Protein AF-A0A0K0G060-F1 (afdb_monomer)

Solvent-accessible surface area (backbone atoms only — not comparable to full-atom values): 14384 Å² total; per-residue (Å²): 132,82,78,78,77,80,53,76,85,78,50,57,65,75,58,50,50,62,54,52,50,73,38,53,48,66,60,50,54,56,46,37,74,72,41,71,68,46,30,52,54,47,65,78,41,44,91,75,35,53,48,58,40,32,27,32,42,35,39,36,28,46,95,87,44,62,58,38,35,39,35,37,64,55,72,86,91,68,76,96,67,89,69,66,45,73,48,63,60,43,74,68,58,45,52,50,50,63,63,64,42,32,46,70,50,27,34,29,43,36,41,34,34,72,79,50,73,13,34,43,37,38,36,42,46,73,45,91,90,47,78,37,22,35,37,40,38,38,35,36,54,42,79,52,63,97,85,75,56,62,52,33,37,37,41,35,24,58,58,80,62,44,45,54,49,40,71,65,53,75,36,68,71,36,52,56,66,47,36,66,82,42,76,77,42,37,53,54,50,50,49,48,53,48,48,25,40,77,69,70,45,65,75,76,76,91,63,91,74,84,82,84,75,92,65,57,65,70,55,56,46,49,54,50,37,45,75,69,40,72,68,38,77,86,69,47,86,73,79,64,51,74,48,82,46,80,49,74,86,128

pLDDT: mean 77.28, std 13.86, range [37.91, 96.69]

Secondary structure (DSSP, 8-state):
-------GGGS-HHHHHHHHTTS-HHHHHHHHTT-HHHHHHHHHHGGGS--PBEEEEEEEE-SS-EEEEEEEE--SSS------EEEE--HHHHHHHHHHSB-TTBSEEEEEETTTTEEEEEEEEE-TTSS-EEEEEEEE-TT--TTT-EEEEEEEESS---B---HHHHSHHHHHHT-TTSHHHHHHHHHHHHHHHHHT--------PPS---S-HHHHHHHHHHHTTSS-GGG-TTS--EEEEEE---

Structure (mmCIF, N/CA/C/O backbone):
data_AF-A0A0K0G060-F1
#
_entry.id   AF-A0A0K0G060-F1
#
loop_
_atom_site.group_PDB
_atom_site.id
_atom_site.type_symbol
_atom_site.label_atom_id
_atom_site.label_alt_id
_atom_site.label_comp_id
_atom_site.label_asym_id
_atom_site.label_entity_id
_atom_site.label_seq_id
_atom_site.pdbx_PDB_ins_code
_atom_site.Cartn_x
_atom_site.Cartn_y
_atom_site.Cartn_z
_atom_site.occupancy
_atom_site.B_iso_or_equiv
_atom_site.auth_seq_id
_atom_site.auth_comp_id
_atom_site.auth_asym_id
_atom_site.auth_atom_id
_atom_site.pdbx_PDB_model_num
ATOM 1 N N . MET A 1 1 ? -29.975 1.983 46.553 1.00 43.66 1 MET A N 1
ATOM 2 C CA . MET A 1 1 ? -28.782 1.309 46.008 1.00 43.66 1 MET A CA 1
ATOM 3 C C . MET A 1 1 ? -28.459 2.113 44.774 1.00 43.66 1 MET A C 1
ATOM 5 O O . MET A 1 1 ? -29.202 2.007 43.810 1.00 43.66 1 MET A O 1
ATOM 9 N N . ASP A 1 2 ? -27.518 3.045 44.889 1.00 50.19 2 ASP A N 1
ATOM 10 C CA . ASP A 1 2 ? -27.220 3.975 43.802 1.00 50.19 2 ASP A CA 1
ATOM 11 C C . ASP A 1 2 ? -26.570 3.181 42.674 1.00 50.19 2 ASP A C 1
ATOM 13 O O . ASP A 1 2 ? -25.536 2.536 42.860 1.00 50.19 2 ASP A O 1
ATOM 17 N N . GLU A 1 3 ? -27.251 3.142 41.535 1.00 55.75 3 GLU A N 1
ATOM 18 C CA . GLU A 1 3 ? -26.754 2.518 40.322 1.00 55.75 3 GLU A CA 1
ATOM 19 C C . GLU A 1 3 ? -25.515 3.311 39.904 1.00 55.75 3 GLU A C 1
ATOM 21 O O . GLU A 1 3 ? -25.593 4.491 39.565 1.00 55.75 3 GLU A O 1
ATOM 26 N N . LEU A 1 4 ? -24.342 2.699 40.065 1.00 54.25 4 LEU A N 1
ATOM 27 C CA . LEU A 1 4 ? -23.058 3.335 39.801 1.00 54.25 4 LEU A CA 1
ATOM 28 C C . LEU A 1 4 ? -22.941 3.502 38.286 1.00 54.25 4 LEU A C 1
ATOM 30 O O . LEU A 1 4 ? -22.460 2.615 37.576 1.00 54.25 4 LEU A O 1
ATOM 34 N N . GLU A 1 5 ? -23.459 4.625 37.795 1.00 63.44 5 GLU A N 1
ATOM 35 C CA . GLU A 1 5 ? -23.452 4.991 36.388 1.00 63.44 5 GLU A CA 1
ATOM 36 C C . GLU A 1 5 ? -21.992 5.053 35.934 1.00 63.44 5 GLU A C 1
ATOM 38 O O . GLU A 1 5 ? -21.228 5.977 36.229 1.00 63.44 5 GLU A O 1
ATOM 43 N N . THR A 1 6 ? -21.547 3.972 35.300 1.00 69.69 6 THR A N 1
ATOM 44 C CA . THR A 1 6 ? -20.147 3.813 34.933 1.00 69.69 6 THR A CA 1
ATOM 45 C C . THR A 1 6 ? -19.914 4.644 33.681 1.00 69.69 6 THR A C 1
ATOM 47 O O . THR A 1 6 ? -20.191 4.214 32.563 1.00 69.69 6 THR A O 1
ATOM 50 N N . ASN A 1 7 ? -19.440 5.872 33.873 1.00 85.38 7 ASN A N 1
ATOM 51 C CA . ASN A 1 7 ? -19.179 6.796 32.780 1.00 85.38 7 ASN A CA 1
ATOM 52 C C . ASN A 1 7 ? -17.953 6.340 31.967 1.00 85.38 7 ASN A C 1
ATOM 54 O O . ASN A 1 7 ? -16.861 6.172 32.505 1.00 85.38 7 ASN A O 1
ATOM 58 N N . LEU A 1 8 ? -18.095 6.195 30.646 1.00 88.62 8 LEU A N 1
ATOM 59 C CA . LEU A 1 8 ? -16.986 5.851 29.746 1.00 88.62 8 LEU A CA 1
ATOM 60 C C . LEU A 1 8 ? -15.790 6.814 29.893 1.00 88.62 8 LEU A C 1
ATOM 62 O O . LEU A 1 8 ? -14.643 6.402 29.718 1.00 88.62 8 LEU A O 1
ATOM 66 N N . LEU A 1 9 ? -16.043 8.082 30.241 1.00 89.12 9 LEU A N 1
ATOM 67 C CA . LEU A 1 9 ? -15.013 9.103 30.452 1.00 89.12 9 LEU A CA 1
ATOM 68 C C . LEU A 1 9 ? -14.127 8.821 31.671 1.00 89.12 9 LEU A C 1
ATOM 70 O O . LEU A 1 9 ? -12.942 9.150 31.625 1.00 89.12 9 LEU A O 1
ATOM 74 N N . SER A 1 10 ? -14.655 8.185 32.722 1.00 92.25 10 SER A N 1
ATOM 75 C CA . SER A 1 10 ? -13.893 7.892 33.944 1.00 92.25 10 SER A CA 1
ATOM 76 C C . SER A 1 10 ? -13.030 6.634 33.834 1.00 92.25 10 SER A C 1
ATOM 78 O O . SER A 1 10 ? -12.178 6.396 34.690 1.00 92.25 10 SER A O 1
ATOM 80 N N . LEU A 1 11 ? -13.200 5.835 32.772 1.00 93.81 11 LEU A N 1
ATOM 81 C CA . LEU A 1 11 ? -12.369 4.656 32.557 1.00 93.81 11 LEU A CA 1
ATOM 82 C C . LEU A 1 11 ? -10.907 5.038 32.266 1.00 93.81 11 LEU A C 1
ATOM 84 O O . LEU A 1 11 ? -10.649 5.993 31.529 1.00 93.81 11 LEU A O 1
ATOM 88 N N . PRO A 1 12 ? -9.930 4.252 32.749 1.00 95.56 12 PRO A N 1
ATOM 89 C CA . PRO A 1 12 ? -8.547 4.417 32.328 1.00 95.56 12 PRO A CA 1
ATOM 90 C C . PRO A 1 12 ? -8.382 4.191 30.815 1.00 95.56 12 PRO A C 1
ATOM 92 O O . PRO A 1 12 ? -9.065 3.360 30.204 1.00 95.56 12 PRO A O 1
ATOM 95 N N . ASP A 1 13 ? -7.440 4.909 30.204 1.00 96.50 13 ASP A N 1
ATOM 96 C CA . ASP A 1 13 ? -7.257 4.953 28.746 1.00 96.50 13 ASP A CA 1
ATOM 97 C C . ASP A 1 13 ? -7.016 3.583 28.105 1.00 96.50 13 ASP A C 1
ATOM 99 O O . ASP A 1 13 ? -7.512 3.302 27.014 1.00 96.50 13 ASP A O 1
ATOM 103 N N . ASN A 1 14 ? -6.319 2.678 28.792 1.00 96.56 14 ASN A N 1
ATOM 104 C CA . ASN A 1 14 ? -6.093 1.317 28.306 1.00 96.56 14 ASN A CA 1
ATOM 105 C C . ASN A 1 14 ? -7.402 0.514 28.138 1.00 96.56 14 ASN A C 1
ATOM 107 O O . ASN A 1 14 ? -7.495 -0.310 27.224 1.00 96.56 14 ASN A O 1
ATOM 111 N N . PHE A 1 15 ? -8.418 0.750 28.975 1.00 96.38 15 PHE A N 1
ATOM 112 C CA . PHE A 1 15 ? -9.738 0.131 28.845 1.00 96.38 15 PHE A CA 1
ATOM 113 C C . PHE A 1 15 ? -10.552 0.790 27.731 1.00 96.38 15 PHE A C 1
ATOM 115 O O . PHE A 1 15 ? -11.098 0.070 26.891 1.00 96.38 15 PHE A O 1
ATOM 122 N N . LYS A 1 16 ? -10.549 2.128 27.647 1.00 96.06 16 LYS A N 1
ATOM 123 C CA . LYS A 1 16 ? -11.158 2.870 26.526 1.00 96.06 16 LYS A CA 1
ATOM 124 C C . LYS A 1 16 ? -10.606 2.388 25.181 1.00 96.06 16 LYS A C 1
ATOM 126 O O . LYS A 1 16 ? -11.372 2.072 24.277 1.00 96.06 16 LYS A O 1
ATOM 131 N N . LEU A 1 17 ? -9.289 2.201 25.068 1.00 96.50 17 LEU A N 1
ATOM 132 C CA . LEU A 1 17 ? -8.649 1.700 23.847 1.00 96.50 17 LEU A CA 1
ATOM 133 C C . LEU A 1 17 ? -9.078 0.280 23.471 1.00 96.50 17 LEU A C 1
ATOM 135 O O . LEU A 1 17 ? -9.240 -0.010 22.286 1.00 96.50 17 LEU A O 1
ATOM 139 N N . LYS A 1 18 ? -9.280 -0.618 24.444 1.00 96.69 18 LYS A N 1
ATOM 140 C CA . LYS A 1 18 ? -9.817 -1.963 24.165 1.00 96.69 18 LYS A CA 1
ATOM 141 C C . LYS A 1 18 ? -11.227 -1.897 23.580 1.00 96.69 18 LYS A C 1
ATOM 143 O O . LYS A 1 18 ? -11.549 -2.717 22.723 1.00 96.69 18 LYS A O 1
ATOM 148 N N . ILE A 1 19 ? -12.038 -0.937 24.025 1.00 96.00 19 ILE A N 1
ATOM 149 C CA . ILE A 1 19 ? -13.372 -0.678 23.473 1.00 96.00 19 ILE A CA 1
ATOM 150 C C . ILE A 1 19 ? -13.236 -0.092 22.064 1.00 96.00 19 ILE A C 1
ATOM 152 O O . ILE A 1 19 ? -13.782 -0.656 21.121 1.00 96.00 19 ILE A O 1
ATOM 156 N N . PHE A 1 20 ? -12.438 0.965 21.890 1.00 96.38 20 PHE A N 1
ATOM 157 C CA . PHE A 1 20 ? -12.269 1.663 20.608 1.00 96.38 20 PHE A CA 1
ATOM 158 C C . PHE A 1 20 ? -11.743 0.745 19.499 1.00 96.38 20 PHE A C 1
ATOM 160 O O . PHE A 1 20 ? -12.183 0.841 18.358 1.00 96.38 20 PHE A O 1
ATOM 167 N N . LYS A 1 21 ? -10.867 -0.214 19.825 1.00 95.94 21 LYS A N 1
ATOM 168 C CA . LYS A 1 21 ? -10.378 -1.228 18.871 1.00 95.94 21 LYS A CA 1
ATOM 169 C C . LYS A 1 21 ? -11.474 -2.124 18.288 1.00 95.94 21 LYS A C 1
ATOM 171 O O . LYS A 1 21 ? -11.243 -2.736 17.249 1.00 95.94 21 LYS A O 1
ATOM 176 N N . LYS A 1 22 ? -12.631 -2.229 18.948 1.00 96.19 22 LYS A N 1
ATOM 177 C CA . LYS A 1 22 ? -13.784 -3.009 18.472 1.00 96.19 22 LYS A CA 1
ATOM 178 C C . LYS A 1 22 ? -14.751 -2.193 17.613 1.00 96.19 22 LYS A C 1
ATOM 180 O O . LYS A 1 22 ? -15.660 -2.778 17.036 1.00 96.19 22 LYS A O 1
ATOM 185 N N . LEU A 1 23 ? -14.584 -0.874 17.550 1.00 94.25 23 LEU A N 1
ATOM 186 C CA . LEU A 1 23 ? -15.478 0.016 16.818 1.00 94.25 23 LEU A CA 1
ATOM 187 C C . LEU A 1 23 ? -15.050 0.139 15.353 1.00 94.25 23 LEU A C 1
ATOM 189 O O . LEU A 1 23 ? -13.862 0.075 15.020 1.00 94.25 23 LEU A O 1
ATOM 193 N N . ASP A 1 24 ? -16.030 0.336 14.473 1.00 91.25 24 ASP A N 1
ATOM 194 C CA . ASP A 1 24 ? -15.757 0.687 13.085 1.00 91.25 24 ASP A CA 1
ATOM 195 C C . ASP A 1 24 ? -15.249 2.135 12.957 1.00 91.25 24 ASP A C 1
ATOM 197 O O . ASP A 1 24 ? -15.313 2.949 13.881 1.00 91.25 24 ASP A O 1
ATOM 201 N N . TRP A 1 25 ? -14.713 2.467 11.783 1.00 90.00 25 TRP A N 1
ATOM 202 C CA . TRP A 1 25 ? -14.135 3.787 11.541 1.00 90.00 25 TRP A CA 1
ATOM 203 C C . TRP A 1 25 ? -15.157 4.930 11.605 1.00 90.00 25 TRP A C 1
ATOM 205 O O . TRP A 1 25 ? -14.796 6.050 11.965 1.00 90.00 25 TRP A O 1
ATOM 215 N N . LYS A 1 26 ? -16.420 4.671 11.247 1.00 91.06 26 LYS A N 1
ATOM 216 C CA . LYS A 1 26 ? -17.475 5.690 11.270 1.00 91.06 26 LYS A CA 1
ATOM 217 C C . LYS A 1 26 ? -17.798 6.065 12.716 1.00 91.06 26 LYS A C 1
ATOM 219 O O . LYS A 1 26 ? -17.723 7.233 13.071 1.00 91.06 26 LYS A O 1
ATOM 224 N N . THR A 1 27 ? -18.006 5.063 13.559 1.00 94.12 27 THR A N 1
ATOM 225 C CA . THR A 1 27 ? -18.255 5.219 14.993 1.00 94.12 27 THR A CA 1
ATOM 226 C C . THR A 1 27 ? -17.064 5.872 15.696 1.00 94.12 27 THR A C 1
ATOM 228 O O . THR A 1 27 ? -17.243 6.741 16.544 1.00 94.12 27 THR A O 1
ATOM 231 N N . LEU A 1 28 ? -15.829 5.512 15.321 1.00 93.06 28 LEU A N 1
ATOM 232 C CA . LEU A 1 28 ? -14.628 6.178 15.839 1.00 93.06 28 LEU A CA 1
ATOM 233 C C . LEU A 1 28 ? -14.579 7.666 15.474 1.00 93.06 28 LEU A C 1
ATOM 235 O O . LEU A 1 28 ? -14.174 8.479 16.303 1.00 93.06 28 LEU A O 1
ATOM 239 N N . LYS A 1 29 ? -15.002 8.038 14.260 1.00 90.88 29 LYS A N 1
ATOM 240 C CA . LYS A 1 29 ? -15.127 9.449 13.877 1.00 90.88 29 LYS A CA 1
ATOM 241 C C . LYS A 1 29 ? -16.185 10.168 14.699 1.00 90.88 29 LYS A C 1
ATOM 243 O O . LYS A 1 29 ? -15.931 11.287 15.117 1.00 90.88 29 LYS A O 1
ATOM 248 N N . ASP A 1 30 ? -17.322 9.537 14.960 1.00 94.56 30 ASP A N 1
ATOM 249 C CA . ASP A 1 30 ? -18.367 10.150 15.781 1.00 94.56 30 ASP A CA 1
ATOM 250 C C . ASP A 1 30 ? -17.862 10.373 17.220 1.00 94.56 30 ASP A C 1
ATOM 252 O O . ASP A 1 30 ? -18.016 11.462 17.772 1.00 94.56 30 ASP A O 1
ATOM 256 N N . LEU A 1 31 ? -17.138 9.396 17.787 1.00 94.00 31 LEU A N 1
ATOM 257 C CA . LEU A 1 31 ? -16.494 9.516 19.104 1.00 94.00 31 LEU A CA 1
ATOM 258 C C . LEU A 1 31 ? -15.440 10.618 19.179 1.00 94.00 31 LEU A C 1
ATOM 260 O O . LEU A 1 31 ? -15.265 11.217 20.241 1.00 94.00 31 LEU A O 1
ATOM 264 N N . TRP A 1 32 ? -14.752 10.901 18.074 1.00 92.19 32 TRP A N 1
ATOM 265 C CA . TRP A 1 32 ? -13.785 11.996 17.994 1.00 92.19 32 TRP A CA 1
ATOM 266 C C . TRP A 1 32 ? -14.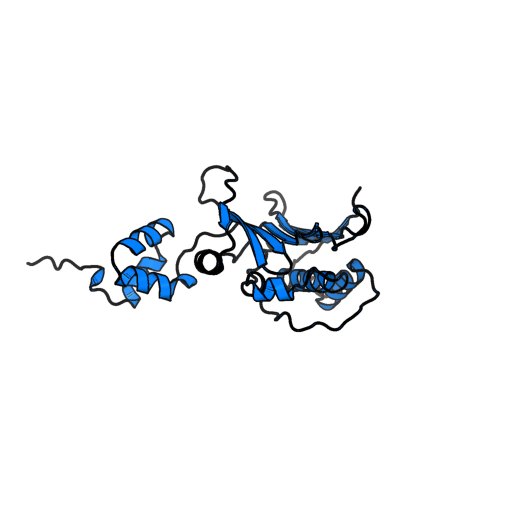421 13.328 18.415 1.00 92.19 32 TRP A C 1
ATOM 268 O O . TRP A 1 32 ? -13.788 14.124 19.107 1.00 92.19 32 TRP A O 1
ATOM 278 N N . PHE A 1 33 ? -15.682 13.561 18.041 1.00 93.06 33 PHE A N 1
ATOM 279 C CA . PHE A 1 33 ? -16.389 14.816 18.303 1.00 93.06 33 PHE A CA 1
ATOM 280 C C . PHE A 1 33 ? -17.081 14.875 19.670 1.00 93.06 33 PHE A C 1
ATOM 282 O O . PHE A 1 33 ? -17.628 15.919 20.018 1.00 93.06 33 PHE A O 1
ATOM 289 N N . VAL A 1 34 ? -17.049 13.798 20.462 1.00 94.88 34 VAL A N 1
ATOM 290 C CA . VAL A 1 34 ? -17.716 13.752 21.774 1.00 94.88 34 VAL A CA 1
ATOM 291 C C . VAL A 1 34 ? -16.975 14.594 22.810 1.00 94.88 34 VAL A C 1
ATOM 293 O O . VAL A 1 34 ? -17.587 15.408 23.499 1.00 94.88 34 VAL A O 1
ATOM 296 N N . CYS A 1 35 ? -15.661 14.405 22.954 1.00 95.12 35 CYS A N 1
ATOM 297 C CA . CYS A 1 35 ? -14.850 15.180 23.890 1.00 95.12 35 CYS A CA 1
ATOM 298 C C . CYS A 1 35 ? -13.370 15.216 23.484 1.00 95.12 35 CYS A C 1
ATOM 300 O O . CYS A 1 35 ? -12.883 14.389 22.707 1.00 95.12 35 CYS A O 1
ATOM 302 N N . ARG A 1 36 ? -12.629 16.171 24.060 1.00 96.00 36 ARG A N 1
ATOM 303 C CA . ARG A 1 36 ? -11.194 16.354 23.800 1.00 96.00 36 ARG A CA 1
ATOM 304 C C . ARG A 1 36 ? -10.366 15.117 24.160 1.00 96.00 36 ARG A C 1
ATOM 306 O O . ARG A 1 36 ? -9.451 14.778 23.416 1.00 96.00 36 ARG A O 1
ATOM 313 N N . ASP A 1 37 ? -10.699 14.438 25.253 1.00 95.81 37 ASP A N 1
ATOM 314 C CA . ASP A 1 37 ? -9.949 13.266 25.714 1.00 95.81 37 ASP A CA 1
ATOM 315 C C . ASP A 1 37 ? -10.058 12.106 24.722 1.00 95.81 37 ASP A C 1
ATOM 317 O O . ASP A 1 37 ? -9.062 11.453 24.418 1.00 95.81 37 ASP A O 1
ATOM 321 N N . PHE A 1 38 ? -11.244 11.878 24.147 1.00 95.94 38 PHE A N 1
ATOM 322 C CA . PHE A 1 38 ? -11.430 10.858 23.114 1.00 95.94 38 PHE A CA 1
ATOM 323 C C . PHE A 1 38 ? -10.704 11.217 21.825 1.00 95.94 38 PHE A C 1
ATOM 325 O O . PHE A 1 38 ? -10.040 10.351 21.259 1.00 95.94 38 PHE A O 1
ATOM 332 N N . CYS A 1 39 ? -10.771 12.482 21.400 1.00 94.31 39 CYS A N 1
ATOM 333 C CA . CYS A 1 39 ? -10.001 12.992 20.268 1.00 94.31 39 CYS A CA 1
ATOM 334 C C . CYS A 1 39 ? -8.504 12.673 20.431 1.00 94.31 39 CYS A C 1
ATOM 336 O O . CYS A 1 39 ? -7.937 11.958 19.606 1.00 94.31 39 CYS A O 1
ATOM 33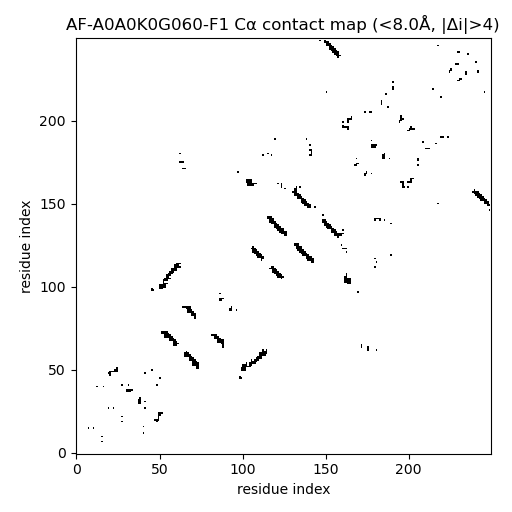8 N N . LEU A 1 40 ? -7.889 13.087 21.545 1.00 94.88 40 LEU A N 1
ATOM 339 C CA . LEU A 1 40 ? -6.468 12.838 21.813 1.00 94.88 40 LEU A CA 1
ATOM 340 C C . LEU A 1 40 ? -6.145 11.340 21.900 1.00 94.88 40 LEU A C 1
ATOM 342 O O . LEU A 1 40 ? -5.127 10.889 21.369 1.00 94.88 40 LEU A O 1
ATOM 346 N N . LEU A 1 41 ? -7.011 10.551 22.541 1.00 96.31 41 LEU A N 1
ATOM 347 C CA . LEU A 1 41 ? -6.811 9.112 22.680 1.00 96.31 41 LEU A CA 1
ATOM 348 C C . LEU A 1 41 ? -6.845 8.399 21.320 1.00 96.31 41 LEU A C 1
ATOM 350 O O . LEU A 1 41 ? -5.985 7.554 21.051 1.00 96.31 41 LEU A O 1
ATOM 354 N N . ILE A 1 42 ? -7.801 8.751 20.456 1.00 94.69 42 ILE A N 1
ATOM 355 C CA . ILE A 1 42 ? -7.918 8.222 19.091 1.00 94.69 42 ILE A CA 1
ATOM 356 C C . ILE A 1 42 ? -6.711 8.652 18.259 1.00 94.69 42 ILE A C 1
ATOM 358 O O . ILE A 1 42 ? -6.073 7.811 17.624 1.00 94.69 42 ILE A O 1
ATOM 362 N N . GLU A 1 43 ? -6.351 9.932 18.301 1.00 91.38 43 GLU A N 1
ATOM 363 C CA . GLU A 1 43 ? -5.216 10.484 17.568 1.00 91.38 43 GLU A CA 1
ATOM 364 C C . GLU A 1 43 ? -3.896 9.788 17.921 1.00 91.38 43 GLU A C 1
ATOM 366 O O . GLU A 1 43 ? -3.159 9.350 17.026 1.00 91.38 43 GLU A O 1
ATOM 371 N N . ASN A 1 44 ? -3.611 9.627 19.210 1.00 94.44 44 ASN A N 1
ATOM 372 C CA . ASN A 1 44 ? -2.372 9.008 19.681 1.00 94.44 44 ASN A CA 1
ATOM 373 C C . ASN A 1 44 ? -2.290 7.511 19.338 1.00 94.44 44 ASN A C 1
ATOM 375 O O . ASN A 1 44 ? -1.198 6.956 19.216 1.00 94.44 44 ASN A O 1
ATOM 379 N N . ASN A 1 45 ? -3.433 6.852 19.122 1.00 94.12 45 ASN A N 1
ATOM 380 C CA . ASN A 1 45 ? -3.510 5.403 18.920 1.00 94.12 45 ASN A CA 1
ATOM 381 C C . ASN A 1 45 ? -4.021 4.997 17.532 1.00 94.12 45 ASN A C 1
ATOM 383 O O . ASN A 1 45 ? -4.261 3.810 17.296 1.00 94.12 45 ASN A O 1
ATOM 387 N N . ILE A 1 46 ? -4.130 5.947 16.599 1.00 89.25 46 ILE A N 1
ATOM 388 C CA . ILE A 1 46 ? -4.751 5.782 15.275 1.00 89.25 46 ILE A CA 1
ATOM 389 C C . ILE A 1 46 ? -4.190 4.605 14.461 1.00 89.25 46 ILE A C 1
ATOM 391 O O . ILE A 1 46 ? -4.908 3.953 13.708 1.00 89.25 46 ILE A O 1
ATOM 395 N N . HIS A 1 47 ? -2.907 4.285 14.643 1.00 86.56 47 HIS A N 1
ATOM 396 C CA . HIS A 1 47 ? -2.225 3.176 13.973 1.00 86.56 47 HIS A CA 1
ATOM 397 C C . HIS A 1 47 ? -2.734 1.794 14.421 1.00 86.56 47 HIS A C 1
ATOM 399 O O . HIS A 1 47 ? -2.637 0.836 13.655 1.00 86.56 47 HIS A O 1
ATOM 405 N N . SER A 1 48 ? -3.279 1.703 15.638 1.00 90.19 48 SER A N 1
ATOM 406 C CA . SER A 1 48 ? -3.798 0.47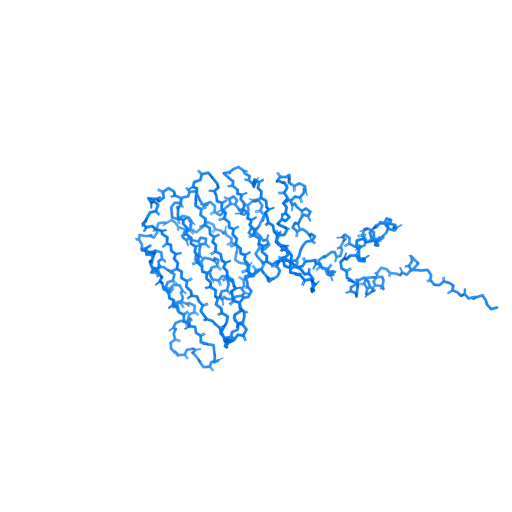8 16.259 1.00 90.19 48 SER A CA 1
ATOM 407 C C . SER A 1 48 ? -5.323 0.344 16.185 1.00 90.19 48 SER A C 1
ATOM 409 O O . SER A 1 48 ? -5.866 -0.678 16.609 1.00 90.19 48 SER A O 1
ATOM 411 N N . LEU A 1 49 ? -6.007 1.374 15.679 1.00 92.31 49 LEU A N 1
ATOM 412 C CA . LEU A 1 49 ? -7.458 1.427 15.537 1.00 92.31 49 LEU A CA 1
ATOM 413 C C . LEU A 1 49 ? -7.894 1.035 14.121 1.00 92.31 49 LEU A C 1
ATOM 415 O O . LEU A 1 49 ? -7.098 1.026 13.175 1.00 92.31 49 LEU A O 1
ATOM 419 N N . SER A 1 50 ? -9.182 0.706 13.982 1.00 88.25 50 SER A N 1
ATOM 420 C CA . SER A 1 50 ? -9.786 0.454 12.675 1.00 88.25 50 SER A CA 1
ATOM 421 C C . SER A 1 50 ? -9.646 1.696 11.798 1.00 88.25 50 SER A C 1
ATOM 423 O O . SER A 1 50 ? -9.903 2.812 12.238 1.00 88.25 50 SER A O 1
ATOM 425 N N . ARG A 1 51 ? -9.212 1.502 10.553 1.00 89.88 51 ARG A N 1
ATOM 426 C CA . ARG A 1 51 ? -9.029 2.559 9.555 1.00 89.88 51 ARG A CA 1
ATOM 427 C C . ARG A 1 51 ? -9.575 2.073 8.218 1.00 89.88 51 ARG A C 1
ATOM 429 O O . ARG A 1 51 ? -9.426 0.886 7.906 1.00 89.88 51 ARG A O 1
ATOM 436 N N . PRO A 1 52 ? -10.157 2.968 7.407 1.00 89.50 52 PRO A N 1
ATOM 437 C CA . PRO A 1 52 ? -10.708 2.605 6.117 1.00 89.50 52 PRO A CA 1
ATOM 438 C C . PRO A 1 52 ? -9.566 2.140 5.216 1.00 89.50 52 PRO A C 1
ATOM 440 O O . PRO A 1 52 ? -8.527 2.803 5.109 1.00 89.50 52 PRO A O 1
ATOM 443 N N . LYS A 1 53 ? -9.750 0.968 4.613 1.00 90.00 53 LYS A N 1
ATOM 444 C CA . LYS A 1 53 ? -8.753 0.359 3.738 1.00 90.00 53 LYS A CA 1
ATOM 445 C C . LYS A 1 53 ? -8.835 0.994 2.359 1.00 90.00 53 LYS A C 1
ATOM 447 O O . LYS A 1 53 ? -9.926 1.118 1.816 1.00 90.00 53 LYS A O 1
ATOM 452 N N . VAL A 1 54 ? -7.695 1.402 1.824 1.00 90.00 54 VAL A N 1
ATOM 453 C CA . VAL A 1 54 ? -7.571 1.929 0.464 1.00 90.00 54 VAL A CA 1
ATOM 454 C C . VAL A 1 54 ? -7.408 0.754 -0.486 1.00 90.00 54 VAL A C 1
ATOM 456 O O . VAL A 1 54 ? -6.546 -0.095 -0.263 1.00 90.00 54 VAL A O 1
ATOM 459 N N . ASP A 1 55 ? -8.262 0.702 -1.503 1.00 89.94 55 ASP A N 1
ATOM 460 C CA . ASP A 1 55 ? -8.249 -0.347 -2.523 1.00 89.94 55 ASP A CA 1
ATOM 461 C C . ASP A 1 55 ? -7.494 0.103 -3.774 1.00 89.94 55 ASP A C 1
ATOM 463 O O . ASP A 1 55 ? -6.628 -0.615 -4.270 1.00 89.94 55 ASP A O 1
ATOM 467 N N . SER A 1 56 ? -7.769 1.332 -4.213 1.00 90.62 56 SER A N 1
ATOM 468 C CA . SER A 1 56 ? -7.141 1.989 -5.357 1.00 90.62 56 SER A CA 1
ATOM 469 C C . SER A 1 56 ? -6.484 3.285 -4.897 1.00 90.62 56 SER A C 1
ATOM 471 O O . SER A 1 56 ? -7.077 4.036 -4.118 1.00 90.62 56 SER A O 1
ATOM 473 N N . LEU A 1 57 ? -5.261 3.546 -5.349 1.00 91.75 57 LEU A N 1
ATOM 474 C CA . LEU A 1 57 ? -4.503 4.752 -5.046 1.00 91.75 57 LEU A CA 1
ATOM 475 C C . LEU A 1 57 ? -3.831 5.271 -6.314 1.00 91.75 57 LEU A C 1
ATOM 477 O O . LEU A 1 57 ? -2.989 4.601 -6.901 1.00 91.75 57 LEU A O 1
ATOM 481 N N . GLU A 1 58 ? -4.155 6.504 -6.673 1.00 91.94 58 GLU A N 1
ATOM 482 C CA . GLU A 1 58 ? -3.574 7.230 -7.791 1.00 91.94 58 GLU A CA 1
ATOM 483 C C . GLU A 1 58 ? -2.872 8.478 -7.265 1.00 91.94 58 GLU A C 1
ATOM 485 O O . GLU A 1 58 ? -3.482 9.301 -6.577 1.00 91.94 58 GLU A O 1
ATOM 490 N N . ILE A 1 59 ? -1.594 8.648 -7.579 1.00 89.25 59 ILE A N 1
ATOM 491 C CA . ILE A 1 59 ? -0.822 9.822 -7.183 1.00 89.25 59 ILE A CA 1
ATOM 492 C C . ILE A 1 59 ? -0.258 10.473 -8.431 1.00 89.25 59 ILE A C 1
ATOM 494 O O . ILE A 1 59 ? 0.586 9.909 -9.121 1.00 89.25 59 ILE A O 1
ATOM 498 N N . PHE A 1 60 ? -0.699 11.701 -8.658 1.00 88.62 60 PHE A N 1
ATOM 499 C CA . PHE A 1 60 ? -0.211 12.579 -9.705 1.00 88.62 60 PHE A CA 1
ATOM 500 C C . PHE A 1 60 ? 0.727 13.592 -9.065 1.00 88.62 60 PHE A C 1
ATOM 502 O O . PHE A 1 60 ? 0.344 14.300 -8.123 1.00 88.62 60 PHE A O 1
ATOM 509 N N . PHE A 1 61 ? 1.948 13.682 -9.567 1.00 86.38 61 PHE A N 1
ATOM 510 C CA . PHE A 1 61 ? 2.968 14.575 -9.031 1.00 86.38 61 PHE A CA 1
ATOM 511 C C . PHE A 1 61 ? 3.787 15.223 -10.148 1.00 86.38 61 PHE A C 1
ATOM 513 O O . PHE A 1 61 ? 3.733 14.805 -11.301 1.00 86.38 61 PHE A O 1
ATOM 520 N N . ASN A 1 62 ? 4.522 16.274 -9.797 1.00 82.88 62 ASN A N 1
ATOM 521 C CA . ASN A 1 62 ? 5.569 16.865 -10.626 1.00 82.88 62 ASN A CA 1
ATOM 522 C C . ASN A 1 62 ? 6.871 16.994 -9.825 1.00 82.88 62 ASN A C 1
ATOM 524 O O . ASN A 1 62 ? 6.928 16.615 -8.653 1.00 82.88 62 ASN A O 1
ATOM 528 N N . GLU A 1 63 ? 7.890 17.586 -10.455 1.00 72.12 63 GLU A N 1
ATOM 529 C CA . GLU A 1 63 ? 9.231 17.804 -9.890 1.00 72.12 63 GLU A CA 1
ATOM 530 C C . GLU A 1 63 ? 9.234 18.418 -8.490 1.00 72.12 63 GLU A C 1
ATOM 532 O O . GLU A 1 63 ? 10.092 18.103 -7.664 1.00 72.12 63 GLU A O 1
ATOM 537 N N . TYR A 1 64 ? 8.257 19.270 -8.195 1.00 74.81 64 TYR A N 1
ATOM 538 C CA . TYR A 1 64 ? 8.256 20.065 -6.978 1.00 74.81 64 TYR A CA 1
ATOM 539 C C . TYR A 1 64 ? 7.340 19.496 -5.906 1.00 74.81 64 TYR A C 1
ATOM 541 O O . TYR A 1 64 ? 7.655 19.605 -4.719 1.00 74.81 64 TYR A O 1
ATOM 549 N N . ARG A 1 65 ? 6.205 18.911 -6.289 1.00 74.38 65 ARG A N 1
ATOM 550 C CA . ARG A 1 65 ? 5.176 18.489 -5.340 1.00 74.38 65 ARG A CA 1
ATOM 551 C C . ARG A 1 65 ? 4.221 17.469 -5.931 1.00 74.38 65 ARG A C 1
ATOM 553 O O . ARG A 1 65 ? 4.048 17.337 -7.142 1.00 74.38 65 ARG A O 1
ATOM 560 N N . GLN A 1 66 ? 3.510 16.808 -5.033 1.00 74.50 66 GLN A N 1
ATOM 561 C CA . GLN A 1 66 ? 2.272 16.145 -5.395 1.00 74.50 66 GLN A CA 1
ATOM 562 C C . GLN A 1 66 ? 1.274 17.194 -5.902 1.00 74.50 66 GLN A C 1
ATOM 564 O O . GLN A 1 66 ? 1.269 18.353 -5.486 1.00 74.50 66 GLN A O 1
ATOM 569 N N . ILE A 1 67 ? 0.455 16.803 -6.864 1.00 79.06 67 ILE A N 1
ATOM 570 C CA . ILE A 1 67 ? -0.565 17.677 -7.448 1.00 79.06 67 ILE A CA 1
ATOM 571 C C . ILE A 1 67 ? -1.928 17.196 -6.995 1.00 79.06 67 ILE A C 1
ATOM 573 O O . ILE A 1 67 ? -2.776 17.992 -6.585 1.00 79.06 67 ILE A O 1
ATOM 577 N N . ARG A 1 68 ? -2.135 15.881 -7.063 1.00 88.88 68 ARG A N 1
ATOM 578 C CA . ARG A 1 68 ? -3.430 15.271 -6.816 1.00 88.88 68 ARG A CA 1
ATOM 579 C C . ARG A 1 68 ? -3.258 13.839 -6.354 1.00 88.88 68 ARG A C 1
ATOM 581 O O . ARG A 1 68 ? -2.450 13.095 -6.899 1.00 88.88 68 ARG A O 1
ATOM 588 N N . VAL A 1 69 ? -4.089 13.456 -5.396 1.00 89.00 69 VAL A N 1
ATOM 589 C CA . VAL A 1 69 ? -4.200 12.073 -4.944 1.00 89.00 69 VAL A CA 1
ATOM 590 C C . VAL A 1 69 ? -5.645 11.643 -5.128 1.00 89.00 69 VAL A C 1
ATOM 592 O O . VAL A 1 69 ? -6.548 12.247 -4.544 1.00 89.00 69 VAL A O 1
ATOM 595 N N . GLY A 1 70 ? -5.860 10.668 -6.005 1.00 90.88 70 GLY A N 1
ATOM 596 C CA . GLY A 1 70 ? -7.123 9.960 -6.174 1.00 90.88 70 GLY A CA 1
ATOM 597 C C . GLY A 1 70 ? -7.087 8.664 -5.379 1.00 90.88 70 GLY A C 1
ATOM 598 O O . GLY A 1 70 ? -6.044 8.022 -5.294 1.00 90.88 70 GLY A O 1
ATOM 599 N N . TYR A 1 71 ? -8.195 8.280 -4.758 1.00 91.38 71 TYR A N 1
ATOM 600 C CA . TYR A 1 71 ? -8.272 6.976 -4.113 1.00 91.38 71 TYR A CA 1
ATOM 601 C C . TYR A 1 71 ? -9.700 6.454 -4.048 1.00 91.38 71 TYR A C 1
ATOM 603 O O . TYR A 1 71 ? -10.650 7.238 -3.947 1.00 91.38 71 TYR A O 1
ATOM 611 N N . ASP A 1 72 ? -9.795 5.129 -3.986 1.00 89.38 72 ASP A N 1
ATOM 612 C CA . ASP A 1 72 ? -11.018 4.405 -3.664 1.00 89.38 72 ASP A CA 1
ATOM 613 C C . ASP A 1 72 ? -10.804 3.589 -2.390 1.00 89.38 72 ASP A C 1
ATOM 615 O O . ASP A 1 72 ? -9.708 3.095 -2.094 1.00 89.38 72 ASP A O 1
ATOM 619 N N . LEU A 1 73 ? -11.861 3.476 -1.595 1.00 89.00 73 LEU A N 1
ATOM 620 C CA . LEU A 1 73 ? -11.857 2.642 -0.404 1.00 89.00 73 LEU A CA 1
ATOM 621 C C . LEU A 1 73 ? -12.382 1.261 -0.756 1.00 89.00 73 LEU A C 1
ATOM 623 O O . LEU A 1 73 ? -13.278 1.119 -1.580 1.00 89.00 73 LEU A O 1
ATOM 627 N N . LYS A 1 74 ? -11.856 0.247 -0.077 1.00 86.38 74 LYS A N 1
ATOM 628 C CA . LYS A 1 74 ? -12.412 -1.096 -0.153 1.00 86.38 74 LYS A CA 1
ATOM 629 C C . LYS A 1 74 ? -13.802 -1.047 0.472 1.00 86.38 74 LYS A C 1
ATOM 631 O O . LYS A 1 74 ? -13.904 -0.782 1.672 1.00 86.38 74 LYS A O 1
ATOM 636 N N . GLU A 1 75 ? -14.839 -1.214 -0.346 1.00 70.69 75 GLU A N 1
ATOM 637 C CA . GLU A 1 75 ? -16.232 -1.170 0.100 1.00 70.69 75 GLU A CA 1
ATOM 638 C C . GLU A 1 75 ? -16.444 -2.071 1.324 1.00 70.69 75 GLU A C 1
ATOM 640 O O . GLU A 1 75 ? -16.054 -3.241 1.334 1.00 70.69 75 GLU A O 1
ATOM 645 N N . CYS A 1 76 ? -17.124 -1.535 2.340 1.00 53.81 76 CYS A N 1
ATOM 646 C CA . CYS A 1 76 ? -18.010 -2.359 3.150 1.00 53.81 76 CYS A CA 1
ATOM 647 C C . CYS A 1 76 ? -19.331 -2.477 2.367 1.00 53.81 76 CYS A C 1
ATOM 649 O O . CYS A 1 76 ? -20.197 -1.617 2.481 1.00 53.81 76 CYS A O 1
ATOM 651 N N . GLU A 1 77 ? -19.431 -3.497 1.515 1.00 39.75 77 GLU A N 1
ATOM 652 C CA . GLU A 1 77 ? -20.676 -4.100 0.996 1.00 39.75 77 GLU A CA 1
ATOM 653 C C . GLU A 1 77 ? -21.738 -3.243 0.270 1.00 39.75 77 GLU A C 1
ATOM 655 O O . GLU A 1 77 ? -22.828 -3.756 0.027 1.00 39.75 77 GLU A O 1
ATOM 660 N N . SER A 1 78 ? -21.505 -1.998 -0.155 1.00 40.62 78 SER A N 1
ATOM 661 C CA . SER A 1 78 ? -22.555 -1.294 -0.914 1.00 40.62 78 SER A CA 1
ATOM 662 C C . SER A 1 78 ? -22.052 -0.352 -2.004 1.00 40.62 78 SER A C 1
ATOM 664 O O . SER A 1 78 ? -21.496 0.711 -1.745 1.00 40.62 78 SER A O 1
ATOM 666 N N . THR A 1 79 ? -22.413 -0.745 -3.229 1.00 39.09 79 THR A N 1
ATOM 667 C CA . THR A 1 79 ? -22.510 0.027 -4.476 1.00 39.09 79 THR A CA 1
ATOM 668 C C . THR A 1 79 ? -21.204 0.521 -5.098 1.00 39.09 79 THR A C 1
ATOM 670 O O . THR A 1 79 ? -20.677 1.558 -4.710 1.00 39.09 79 THR A O 1
ATOM 673 N N . TRP A 1 80 ? -20.828 -0.176 -6.184 1.00 37.91 80 TRP A N 1
ATOM 674 C CA . TRP A 1 80 ? -19.762 0.069 -7.173 1.00 37.91 80 TRP A CA 1
ATOM 675 C C . TRP A 1 80 ? -19.857 1.424 -7.906 1.00 37.91 80 TRP A C 1
ATOM 677 O O . TRP A 1 80 ? -19.715 1.526 -9.126 1.00 37.91 80 TRP A O 1
ATOM 687 N N . THR A 1 81 ? -20.119 2.509 -7.195 1.00 43.00 81 THR A N 1
ATOM 688 C CA . THR A 1 81 ? -19.902 3.848 -7.727 1.00 43.00 81 THR A CA 1
ATOM 689 C C . THR A 1 81 ? -18.467 4.228 -7.408 1.00 43.00 81 THR A C 1
ATOM 691 O O . THR A 1 81 ? -18.152 4.529 -6.259 1.00 43.00 81 THR A O 1
ATOM 694 N N . PHE A 1 82 ? -17.602 4.205 -8.427 1.00 47.59 82 PHE A N 1
ATOM 695 C CA . PHE A 1 82 ? -16.249 4.765 -8.393 1.00 47.59 82 PHE A CA 1
ATOM 696 C C . PHE A 1 82 ? -16.322 6.268 -8.097 1.00 47.59 82 PHE A C 1
ATOM 698 O O . PHE A 1 82 ? -16.233 7.112 -8.988 1.00 47.59 82 PHE A O 1
ATOM 705 N N . GLN A 1 83 ? -16.550 6.630 -6.839 1.00 54.69 83 GLN A N 1
ATOM 706 C CA . GLN A 1 83 ? -16.480 8.008 -6.400 1.00 54.69 83 GLN A CA 1
ATOM 707 C C . GLN A 1 83 ? -15.049 8.267 -5.949 1.00 54.69 83 GLN A C 1
ATOM 709 O O . GLN A 1 83 ? -14.737 8.248 -4.757 1.00 54.69 83 GLN A O 1
ATOM 714 N N . THR A 1 84 ? -14.175 8.501 -6.932 1.00 62.28 84 THR A N 1
ATOM 715 C CA . THR A 1 84 ? -12.763 8.782 -6.684 1.00 62.28 84 THR A CA 1
ATOM 716 C C . THR A 1 84 ? -12.656 10.013 -5.797 1.00 62.28 84 THR A C 1
ATOM 718 O O . THR A 1 84 ? -12.887 11.152 -6.226 1.00 62.28 84 THR A O 1
ATOM 721 N N . SER A 1 85 ? -12.313 9.790 -4.533 1.00 75.25 85 SER A N 1
ATOM 722 C CA . SER A 1 85 ? -12.091 10.875 -3.591 1.00 75.25 85 SER A CA 1
ATOM 723 C C . SER A 1 85 ? -10.776 11.554 -3.953 1.00 75.25 85 SER A C 1
ATOM 725 O O . SER A 1 85 ? -9.763 10.889 -4.167 1.00 75.25 85 SER A O 1
ATOM 727 N N . LYS A 1 86 ? -10.789 12.886 -4.047 1.00 78.81 86 LYS A N 1
ATOM 728 C CA . LYS A 1 86 ? -9.602 13.679 -4.385 1.00 78.81 86 LYS A CA 1
ATOM 729 C C . LYS A 1 86 ? -9.118 14.407 -3.143 1.00 78.81 86 LYS A C 1
ATOM 731 O O . LYS A 1 86 ? -9.895 15.114 -2.509 1.00 78.81 86 LYS A O 1
ATOM 736 N N . VAL A 1 87 ? -7.839 14.258 -2.824 1.00 77.31 87 VAL A N 1
ATOM 737 C CA . VAL A 1 87 ? -7.159 15.107 -1.838 1.00 77.31 87 VAL A CA 1
ATOM 738 C C . VAL A 1 87 ? -6.363 16.147 -2.611 1.00 77.31 87 VAL A C 1
ATOM 740 O O . VAL A 1 87 ? -5.605 15.803 -3.528 1.00 77.31 87 VAL A O 1
ATOM 743 N N . LYS A 1 88 ? -6.573 17.425 -2.283 1.00 75.88 88 LYS A N 1
ATOM 744 C CA . LYS A 1 88 ? -5.743 18.503 -2.813 1.00 75.88 88 LYS A CA 1
ATOM 745 C C . LYS A 1 88 ? -4.385 18.409 -2.125 1.00 75.88 88 LYS A C 1
ATOM 747 O O . LYS A 1 88 ? -4.311 18.144 -0.931 1.00 75.88 88 LYS A O 1
ATOM 752 N N . SER A 1 89 ? -3.308 18.597 -2.879 1.00 69.44 89 SER A N 1
ATOM 753 C CA . SER A 1 89 ? -1.956 18.510 -2.328 1.00 69.44 89 SER A CA 1
ATOM 754 C C . SER A 1 89 ? -1.586 19.756 -1.514 1.00 69.44 89 SER A C 1
ATOM 756 O O . SER A 1 89 ? -0.712 20.528 -1.911 1.00 69.44 89 SER A O 1
ATOM 758 N N . ASP A 1 90 ? -2.265 19.971 -0.392 1.00 77.81 90 ASP A N 1
ATOM 759 C CA . ASP A 1 90 ? -1.689 20.711 0.726 1.00 77.81 90 ASP A CA 1
ATOM 760 C C . ASP A 1 90 ? -0.976 19.716 1.657 1.00 77.81 90 ASP A C 1
ATOM 762 O O . ASP A 1 90 ? -1.481 18.620 1.917 1.00 77.81 90 ASP A O 1
ATOM 766 N N . ASN A 1 91 ? 0.205 20.081 2.156 1.00 74.62 91 ASN A N 1
ATOM 767 C CA . ASN A 1 91 ? 1.067 19.197 2.946 1.00 74.62 91 ASN A CA 1
ATOM 768 C C . ASN A 1 91 ? 0.356 18.703 4.215 1.00 74.62 91 ASN A C 1
ATOM 770 O O . ASN A 1 91 ? 0.503 17.540 4.604 1.00 74.62 91 ASN A O 1
ATOM 774 N N . CYS A 1 92 ? -0.456 19.566 4.830 1.00 81.50 92 CYS A N 1
ATOM 775 C CA . CYS A 1 92 ? -1.253 19.232 6.006 1.00 81.50 92 CYS A CA 1
ATOM 776 C C . CYS A 1 92 ? -2.369 18.228 5.676 1.00 81.50 92 CYS A C 1
ATOM 778 O O . CYS A 1 92 ? -2.519 17.212 6.360 1.00 81.50 92 CYS A O 1
ATOM 780 N N . GLU A 1 93 ? -3.131 18.477 4.607 1.00 84.12 93 GLU A N 1
ATOM 781 C CA . GLU A 1 93 ? -4.212 17.585 4.170 1.00 84.12 93 GLU A CA 1
ATOM 782 C C . GLU A 1 93 ? -3.678 16.212 3.761 1.00 84.12 93 GLU A C 1
ATOM 784 O O . GLU A 1 93 ? -4.242 15.180 4.141 1.00 84.12 93 GLU A O 1
ATOM 789 N N . TYR A 1 94 ? -2.552 16.185 3.049 1.00 84.00 94 TYR A N 1
ATOM 790 C CA . TYR A 1 94 ? -1.940 14.943 2.604 1.00 84.00 94 TYR A CA 1
ATOM 791 C C . TYR A 1 94 ? -1.368 14.116 3.762 1.00 84.00 94 TYR A C 1
ATOM 793 O O . TYR A 1 94 ? -1.593 12.904 3.835 1.00 84.00 94 TYR A O 1
ATOM 801 N N . GLY A 1 95 ? -0.689 14.757 4.720 1.00 84.94 95 GLY A N 1
ATOM 802 C CA . GLY A 1 95 ? -0.214 14.080 5.930 1.00 84.94 95 GLY A CA 1
ATOM 803 C C . GLY A 1 95 ? -1.362 13.452 6.728 1.00 84.94 95 GLY A C 1
ATOM 804 O O . GLY A 1 95 ? -1.280 12.291 7.144 1.00 84.94 95 GLY A O 1
ATOM 805 N N . ASN A 1 96 ? -2.473 14.180 6.863 1.00 85.56 96 ASN A N 1
ATOM 806 C CA . ASN A 1 96 ? -3.688 13.675 7.500 1.00 85.56 96 ASN A CA 1
ATOM 807 C C . ASN A 1 96 ? -4.308 12.509 6.720 1.00 85.56 96 ASN A C 1
ATOM 809 O O . ASN A 1 96 ? -4.728 11.520 7.326 1.00 85.56 96 ASN A O 1
ATOM 813 N N . PHE A 1 97 ? -4.330 12.578 5.386 1.00 87.75 97 PHE A N 1
ATOM 814 C CA . PHE A 1 97 ? -4.760 11.471 4.534 1.00 87.75 97 PHE A CA 1
ATOM 815 C C . PHE A 1 97 ? -3.923 10.210 4.789 1.00 87.75 97 PHE A C 1
ATOM 817 O O . PHE A 1 97 ? -4.491 9.155 5.080 1.00 87.75 97 PHE A O 1
ATOM 824 N N . LEU A 1 98 ? -2.591 10.314 4.771 1.00 87.19 98 LEU A N 1
ATOM 825 C CA . LEU A 1 98 ? -1.712 9.166 5.012 1.00 87.19 98 LEU A CA 1
ATOM 826 C C . LEU A 1 98 ? -1.902 8.555 6.410 1.00 87.19 98 LEU A C 1
ATOM 828 O O . LEU A 1 98 ? -1.892 7.332 6.558 1.00 87.19 98 LEU A O 1
ATOM 832 N N . ARG A 1 99 ? -2.114 9.384 7.437 1.00 86.56 99 ARG A N 1
ATOM 833 C CA . ARG A 1 99 ? -2.326 8.932 8.823 1.00 86.56 99 ARG A CA 1
ATOM 834 C C . ARG A 1 99 ? -3.660 8.196 9.001 1.00 86.56 99 ARG A C 1
ATOM 836 O O . ARG A 1 99 ? -3.716 7.153 9.660 1.00 86.56 99 ARG A O 1
ATOM 843 N N . ASN A 1 100 ? -4.720 8.719 8.387 1.00 87.69 100 ASN A N 1
ATOM 844 C CA . ASN A 1 100 ? -6.102 8.300 8.636 1.00 87.69 100 ASN A CA 1
ATOM 845 C C . ASN A 1 100 ? -6.581 7.138 7.755 1.00 87.69 100 ASN A C 1
ATOM 847 O O . ASN A 1 100 ? -7.720 6.693 7.897 1.00 87.69 100 ASN A O 1
ATOM 851 N N . LYS A 1 101 ? -5.751 6.644 6.836 1.00 89.69 101 LYS A N 1
ATOM 852 C CA . LYS A 1 101 ? -6.090 5.545 5.925 1.00 89.69 101 LYS A CA 1
ATOM 853 C C . LYS A 1 101 ? -5.227 4.313 6.187 1.00 89.69 101 LYS A C 1
ATOM 855 O O . LYS A 1 101 ? -4.126 4.401 6.727 1.00 89.69 101 LYS A O 1
ATOM 860 N N . ASN A 1 102 ? -5.745 3.144 5.821 1.00 88.44 102 ASN A N 1
ATOM 861 C CA . ASN A 1 102 ? -5.012 1.885 5.870 1.00 88.44 102 ASN A CA 1
ATOM 862 C C . ASN A 1 102 ? -4.668 1.432 4.449 1.00 88.44 102 ASN A C 1
ATOM 864 O O . ASN A 1 102 ? -5.551 1.126 3.660 1.00 88.44 102 ASN A O 1
ATOM 868 N N . PHE A 1 103 ? -3.380 1.333 4.156 1.00 87.06 103 PHE A N 1
ATOM 869 C CA . PHE A 1 103 ? -2.853 0.983 2.836 1.00 87.06 103 PHE A CA 1
ATOM 870 C C . PHE A 1 103 ? -2.201 -0.408 2.813 1.00 87.06 103 PHE A C 1
ATOM 872 O O . PHE A 1 103 ? -1.447 -0.723 1.902 1.00 87.06 103 PHE A O 1
ATOM 879 N N . SER A 1 104 ? -2.438 -1.242 3.833 1.00 83.44 104 SER A N 1
ATOM 880 C CA . SER A 1 104 ? -1.774 -2.551 3.998 1.00 83.44 104 SER A CA 1
ATOM 881 C C . SER A 1 104 ? -1.923 -3.501 2.806 1.00 83.44 104 SER A C 1
ATOM 883 O O . SER A 1 104 ? -1.106 -4.409 2.667 1.00 83.44 104 SER A O 1
ATOM 885 N N . ARG A 1 105 ? -2.961 -3.327 1.981 1.00 82.88 105 ARG A N 1
ATOM 886 C CA . ARG A 1 105 ? -3.260 -4.154 0.806 1.00 82.88 105 ARG A CA 1
ATOM 887 C C . ARG A 1 105 ? -3.972 -3.328 -0.259 1.00 82.88 105 ARG A C 1
ATOM 889 O O . ARG A 1 105 ? -5.197 -3.382 -0.351 1.00 82.88 105 ARG A O 1
ATOM 896 N N . ILE A 1 106 ? -3.199 -2.566 -1.020 1.00 87.56 106 ILE A N 1
ATOM 897 C CA . ILE A 1 106 ? -3.706 -1.849 -2.191 1.00 87.56 106 ILE A CA 1
ATOM 898 C C . ILE A 1 106 ? -3.835 -2.860 -3.341 1.00 87.56 106 ILE A C 1
ATOM 900 O O . ILE A 1 106 ? -2.921 -3.659 -3.563 1.00 87.56 106 ILE A O 1
ATOM 904 N N . ASN A 1 107 ? -4.966 -2.841 -4.046 1.00 89.31 107 ASN A N 1
ATOM 905 C CA . ASN A 1 107 ? -5.177 -3.639 -5.253 1.00 89.31 107 ASN A CA 1
ATOM 906 C C . ASN A 1 107 ? -4.767 -2.873 -6.513 1.00 89.31 107 ASN A C 1
ATOM 908 O O . ASN A 1 107 ? -4.312 -3.492 -7.461 1.00 89.31 107 ASN A O 1
ATOM 912 N N . HIS A 1 108 ? -4.892 -1.547 -6.533 1.00 91.00 108 HIS A N 1
ATOM 913 C CA . HIS A 1 108 ? -4.462 -0.724 -7.661 1.00 91.00 108 HIS A CA 1
ATOM 914 C C . HIS A 1 108 ? -3.584 0.433 -7.186 1.00 91.00 108 HIS A C 1
ATOM 916 O O . HIS A 1 108 ? -4.030 1.262 -6.397 1.00 91.00 108 HIS A O 1
ATOM 922 N N . LEU A 1 109 ? -2.336 0.486 -7.654 1.00 90.31 109 LEU A N 1
ATOM 923 C CA . LEU A 1 109 ? -1.435 1.615 -7.421 1.00 90.31 109 LEU A CA 1
ATOM 924 C C . LEU A 1 109 ? -1.046 2.241 -8.756 1.00 90.31 109 LEU A C 1
ATOM 926 O O . LEU A 1 109 ? -0.495 1.564 -9.621 1.00 90.31 109 LEU A O 1
ATOM 930 N N . TYR A 1 110 ? -1.280 3.540 -8.886 1.00 90.56 110 TYR A N 1
ATOM 931 C CA . TYR A 1 110 ? -0.916 4.332 -10.049 1.00 90.56 110 TYR A CA 1
ATOM 932 C C . TYR A 1 110 ? -0.113 5.554 -9.611 1.00 90.56 110 TYR A C 1
ATOM 934 O O . TYR A 1 110 ? -0.558 6.342 -8.778 1.00 90.56 110 TYR A O 1
ATOM 942 N N . LEU A 1 111 ? 1.088 5.702 -10.151 1.00 88.12 111 LEU A N 1
ATOM 943 C CA . LEU A 1 111 ? 1.989 6.816 -9.893 1.00 88.12 111 LEU A CA 1
ATOM 944 C C . LEU A 1 111 ? 2.293 7.474 -11.235 1.00 88.12 111 LEU A C 1
ATOM 946 O O . LEU A 1 111 ? 2.899 6.835 -12.088 1.00 88.12 111 LEU A O 1
ATOM 950 N N . GLU A 1 112 ? 1.896 8.729 -11.416 1.00 88.62 112 GLU A N 1
ATOM 951 C CA . GLU A 1 112 ? 2.110 9.472 -12.659 1.00 88.62 112 GLU A CA 1
ATOM 952 C C . GLU A 1 112 ? 2.884 10.760 -12.395 1.00 88.62 112 GLU A C 1
ATOM 954 O O . GLU A 1 112 ? 2.485 11.607 -11.585 1.00 88.62 112 GLU A O 1
ATOM 959 N N . ASN A 1 113 ? 3.978 10.920 -13.133 1.00 85.69 113 ASN A N 1
ATOM 960 C CA . ASN A 1 113 ? 4.684 12.180 -13.247 1.00 85.69 113 ASN A CA 1
ATOM 961 C C . ASN A 1 113 ? 4.074 12.989 -14.396 1.00 85.69 113 ASN A C 1
ATOM 963 O O . ASN A 1 113 ? 4.407 12.781 -15.563 1.00 85.69 113 ASN A O 1
ATOM 967 N N . VAL A 1 114 ? 3.222 13.957 -14.066 1.00 86.94 114 VAL A N 1
ATOM 968 C CA . VAL A 1 114 ? 2.483 14.726 -15.080 1.00 86.94 114 VAL A CA 1
ATOM 969 C C . VAL A 1 114 ? 3.377 15.643 -15.917 1.00 86.94 114 VAL A C 1
ATOM 971 O O . VAL A 1 114 ? 2.934 16.139 -16.946 1.00 86.94 114 VAL A O 1
ATOM 974 N N . ALA A 1 115 ? 4.610 15.916 -15.471 1.00 84.44 115 ALA A N 1
ATOM 975 C CA . ALA A 1 115 ? 5.536 16.769 -16.212 1.00 84.44 115 ALA A CA 1
ATOM 976 C C . ALA A 1 115 ? 6.110 16.048 -17.441 1.00 84.44 115 ALA A C 1
ATOM 978 O O . ALA A 1 115 ? 6.257 16.662 -18.492 1.00 84.44 115 ALA A O 1
ATOM 979 N N . ASN A 1 116 ? 6.381 14.743 -17.314 1.00 80.44 116 ASN A N 1
ATOM 980 C CA . ASN A 1 116 ? 7.089 13.957 -18.331 1.00 80.44 116 ASN A CA 1
ATOM 981 C C . ASN A 1 116 ? 6.272 12.762 -18.853 1.00 80.44 116 ASN A C 1
ATOM 983 O O . ASN A 1 116 ? 6.811 11.929 -19.578 1.00 80.44 116 ASN A O 1
ATOM 987 N N . VAL A 1 117 ? 5.000 12.645 -18.445 1.00 82.31 117 VAL A N 1
ATOM 988 C CA . VAL A 1 117 ? 4.043 11.585 -18.836 1.00 82.31 117 VAL A CA 1
ATOM 989 C C . VAL A 1 117 ? 4.495 10.159 -18.449 1.00 82.31 117 VAL A C 1
ATOM 991 O O . VAL A 1 117 ? 3.863 9.167 -18.794 1.00 82.31 117 VAL A O 1
ATOM 994 N N . GLY A 1 118 ? 5.581 10.031 -17.682 1.00 83.38 118 GLY A N 1
ATOM 995 C CA . GLY A 1 118 ? 6.053 8.756 -17.152 1.00 83.38 118 GLY A CA 1
ATOM 996 C C . GLY A 1 118 ? 5.149 8.257 -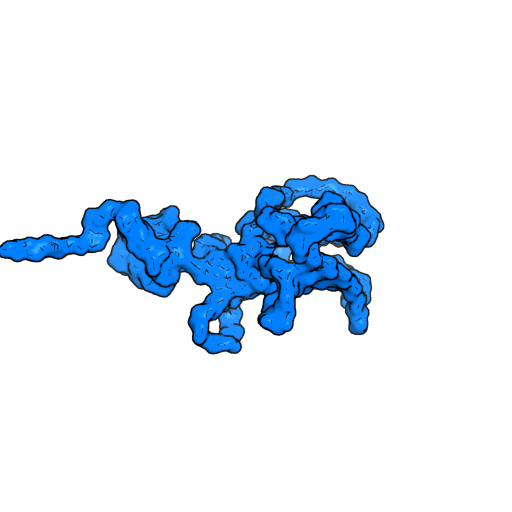16.028 1.00 83.38 118 GLY A C 1
ATOM 997 O O . GLY A 1 118 ? 4.703 9.040 -15.182 1.00 83.38 118 GLY A O 1
ATOM 998 N N . PHE A 1 119 ? 4.905 6.950 -15.988 1.00 87.19 119 PHE A N 1
ATOM 999 C CA . PHE A 1 119 ? 4.055 6.351 -14.964 1.00 87.19 119 PHE A CA 1
ATOM 1000 C C . PHE A 1 119 ? 4.514 4.960 -14.539 1.00 87.19 119 PHE A C 1
ATOM 1002 O O . PHE A 1 119 ? 5.192 4.248 -15.279 1.00 87.19 119 PHE A O 1
ATOM 1009 N N . ILE A 1 120 ? 4.082 4.569 -13.343 1.00 86.56 120 ILE A N 1
ATOM 1010 C CA . ILE A 1 120 ? 4.139 3.206 -12.819 1.00 86.56 120 ILE A CA 1
ATOM 1011 C C . ILE A 1 120 ? 2.729 2.817 -12.409 1.00 86.56 120 ILE A C 1
ATOM 1013 O O . ILE A 1 120 ? 2.026 3.569 -11.733 1.00 86.56 120 ILE A O 1
ATOM 1017 N N . ARG A 1 121 ? 2.319 1.623 -12.807 1.00 90.50 121 ARG A N 1
ATOM 1018 C CA . ARG A 1 121 ? 0.969 1.121 -12.624 1.00 90.50 121 ARG A CA 1
ATOM 1019 C C . ARG A 1 121 ? 1.024 -0.344 -12.230 1.00 90.50 121 ARG A C 1
ATOM 1021 O O . ARG A 1 121 ? 1.661 -1.161 -12.890 1.00 90.50 121 ARG A O 1
ATOM 1028 N N . LEU A 1 122 ? 0.340 -0.658 -11.144 1.00 89.75 122 LEU A N 1
ATOM 1029 C CA . LEU A 1 122 ? 0.252 -1.985 -10.559 1.00 89.75 122 LEU A CA 1
ATOM 1030 C C . LEU A 1 122 ? -1.213 -2.336 -10.340 1.00 89.75 122 LEU A C 1
ATOM 1032 O O . LEU A 1 122 ? -1.905 -1.614 -9.622 1.00 89.75 122 LEU A O 1
ATOM 1036 N N . TYR A 1 123 ? -1.653 -3.469 -10.874 1.00 90.62 123 TYR A N 1
ATOM 1037 C CA . TYR A 1 123 ? -2.942 -4.065 -10.540 1.00 90.62 123 TYR A CA 1
ATOM 1038 C C . TYR A 1 123 ? -2.734 -5.441 -9.935 1.00 90.62 123 TYR A C 1
ATOM 1040 O O . TYR A 1 123 ? -2.180 -6.327 -10.571 1.00 90.62 123 TYR A O 1
ATOM 1048 N N . ASN A 1 124 ? -3.231 -5.648 -8.728 1.00 88.50 124 ASN A N 1
ATOM 1049 C CA . ASN A 1 124 ? -3.461 -6.965 -8.174 1.00 88.50 124 ASN A CA 1
ATOM 1050 C C . ASN A 1 124 ? -4.901 -7.388 -8.480 1.00 88.50 124 ASN A C 1
ATOM 1052 O O . ASN A 1 124 ? -5.858 -6.956 -7.830 1.00 88.50 124 ASN A O 1
ATOM 1056 N N . ILE A 1 125 ? -5.034 -8.246 -9.481 1.00 85.06 125 ILE A N 1
ATOM 1057 C CA . ILE A 1 125 ? -6.281 -8.853 -9.913 1.00 85.06 125 ILE A CA 1
ATOM 1058 C C . ILE A 1 125 ? -6.396 -10.203 -9.202 1.00 85.06 125 ILE A C 1
ATOM 1060 O O . ILE A 1 125 ? -5.725 -11.179 -9.540 1.00 85.06 125 ILE A O 1
ATOM 1064 N N . ASN A 1 126 ? -7.271 -10.264 -8.202 1.00 78.81 126 ASN A N 1
ATOM 1065 C CA . ASN A 1 126 ? -7.693 -11.536 -7.628 1.00 78.81 126 ASN A CA 1
ATOM 1066 C C . ASN A 1 126 ? -8.836 -12.095 -8.483 1.00 78.81 126 ASN A C 1
ATOM 1068 O O . ASN A 1 126 ? -9.987 -11.694 -8.311 1.00 78.81 126 ASN A O 1
ATOM 1072 N N . CYS A 1 127 ? -8.531 -13.014 -9.397 1.00 67.31 127 CYS A N 1
ATOM 1073 C CA . CYS A 1 127 ? -9.558 -13.774 -10.102 1.00 67.31 127 CYS A CA 1
ATOM 1074 C C . CYS A 1 127 ? -10.160 -14.802 -9.137 1.00 67.31 127 CYS A C 1
ATOM 1076 O O . CYS A 1 127 ? -9.485 -15.743 -8.738 1.00 67.31 127 CYS A O 1
ATOM 1078 N N . SER A 1 128 ? -11.430 -14.645 -8.759 1.00 66.94 128 SER A N 1
ATOM 1079 C CA . SER A 1 128 ? -12.126 -15.597 -7.875 1.00 66.94 128 SER A CA 1
ATOM 1080 C C . SER A 1 128 ? -12.292 -16.993 -8.486 1.00 66.94 128 SER A C 1
ATOM 1082 O O . SER A 1 128 ? -12.553 -17.947 -7.760 1.00 66.94 128 SER A O 1
ATOM 1084 N N . SER A 1 129 ? -12.154 -17.109 -9.809 1.00 67.00 129 SER A N 1
ATOM 1085 C CA . SER A 1 129 ? -12.274 -18.353 -10.570 1.00 67.00 129 SER A CA 1
ATOM 1086 C C . SER A 1 129 ? -10.963 -19.124 -10.732 1.00 67.00 129 SER A C 1
ATOM 1088 O O . SER A 1 129 ? -10.991 -20.230 -11.263 1.00 67.00 129 SER A O 1
ATOM 1090 N N . GLU A 1 130 ? -9.822 -18.553 -10.338 1.00 66.31 130 GLU A N 1
ATOM 1091 C CA . GLU A 1 130 ? -8.505 -19.157 -10.547 1.00 66.31 130 GLU A CA 1
ATOM 1092 C C . GLU A 1 130 ? -7.785 -19.358 -9.211 1.00 66.31 130 GLU A C 1
ATOM 1094 O O . GLU A 1 130 ? -7.861 -18.523 -8.312 1.00 66.31 130 GLU A O 1
ATOM 1099 N N . ASP A 1 131 ? -6.995 -20.428 -9.105 1.00 75.81 131 ASP A N 1
ATOM 1100 C CA . ASP A 1 131 ? -6.111 -20.677 -7.954 1.00 75.81 131 ASP A CA 1
ATOM 1101 C C . ASP A 1 131 ? -4.941 -19.673 -7.864 1.00 75.81 131 ASP A C 1
ATOM 1103 O O . ASP A 1 131 ? -4.025 -19.836 -7.053 1.00 75.81 131 ASP A O 1
ATOM 1107 N N . PHE A 1 132 ? -4.940 -18.637 -8.709 1.00 76.62 132 PHE A N 1
ATOM 1108 C CA . PHE A 1 132 ? -3.860 -17.679 -8.868 1.00 76.62 132 PHE A CA 1
ATOM 1109 C C . PHE A 1 132 ? -4.373 -16.244 -8.739 1.00 76.62 132 PHE A C 1
ATOM 1111 O O . PHE A 1 132 ? -5.327 -15.824 -9.385 1.00 76.62 132 PHE A O 1
ATOM 1118 N N . SER A 1 133 ? -3.663 -15.455 -7.940 1.00 81.94 133 SER A N 1
ATOM 1119 C CA . SER A 1 133 ? -3.671 -13.998 -8.051 1.00 81.94 133 SER A CA 1
ATOM 1120 C C . SER A 1 133 ? -2.754 -13.563 -9.187 1.00 81.94 133 SER A C 1
ATOM 1122 O O . SER A 1 133 ? -1.687 -14.155 -9.389 1.00 81.94 133 SER A O 1
ATOM 1124 N N . ARG A 1 134 ? -3.169 -12.532 -9.917 1.00 87.06 134 ARG A N 1
ATOM 1125 C CA . ARG A 1 134 ? -2.436 -11.954 -11.040 1.00 87.06 134 ARG A CA 1
ATOM 1126 C C . ARG A 1 134 ? -2.034 -10.529 -10.682 1.00 87.06 134 ARG A C 1
ATOM 1128 O O . ARG A 1 134 ? -2.889 -9.686 -10.443 1.00 87.06 134 ARG A O 1
ATOM 1135 N N . LEU A 1 135 ? -0.736 -10.262 -10.669 1.00 86.50 135 LEU A N 1
ATOM 1136 C CA . LEU A 1 135 ? -0.183 -8.923 -10.555 1.00 86.50 135 LEU A CA 1
ATOM 1137 C C . LEU A 1 135 ? 0.225 -8.436 -11.945 1.00 86.50 135 LEU A C 1
ATOM 1139 O O . LEU A 1 135 ? 1.179 -8.958 -12.522 1.00 86.50 135 LEU A O 1
ATOM 1143 N N . ASP A 1 136 ? -0.473 -7.429 -12.450 1.00 89.19 136 ASP A N 1
ATOM 1144 C CA . ASP A 1 136 ? -0.115 -6.729 -13.674 1.00 89.19 136 ASP A CA 1
ATOM 1145 C C . ASP A 1 136 ? 0.722 -5.511 -13.330 1.00 89.19 136 ASP A C 1
ATOM 1147 O O . ASP A 1 136 ? 0.287 -4.613 -12.606 1.00 89.19 136 ASP A O 1
ATOM 1151 N N . PHE A 1 137 ? 1.929 -5.488 -13.870 1.00 86.75 137 PHE A N 1
ATOM 1152 C CA . PHE A 1 137 ? 2.821 -4.355 -13.803 1.00 86.75 137 PHE A CA 1
ATOM 1153 C C . PHE A 1 137 ? 2.877 -3.685 -15.167 1.00 86.75 137 PHE A C 1
ATOM 1155 O O . PHE A 1 137 ? 3.061 -4.351 -16.187 1.00 86.75 137 PHE A O 1
ATOM 1162 N N . SER A 1 138 ? 2.792 -2.361 -15.168 1.00 86.94 138 SER A N 1
ATOM 1163 C CA . SER A 1 138 ? 3.075 -1.544 -16.338 1.00 86.94 138 SER A CA 1
ATOM 1164 C C . SER A 1 138 ? 3.842 -0.289 -15.956 1.00 86.94 138 SER A C 1
ATOM 1166 O O . SER A 1 138 ? 3.550 0.342 -14.940 1.00 86.94 138 SER A O 1
ATOM 1168 N N . ALA A 1 139 ? 4.817 0.089 -16.772 1.00 84.62 139 ALA A N 1
ATOM 1169 C CA . ALA A 1 139 ? 5.484 1.372 -16.631 1.00 84.62 139 ALA A CA 1
ATOM 1170 C C . ALA A 1 139 ? 5.822 1.979 -17.986 1.00 84.62 139 ALA A C 1
ATOM 1172 O O . ALA A 1 139 ? 6.120 1.261 -18.942 1.00 84.62 139 ALA A O 1
ATOM 1173 N N . SER A 1 140 ? 5.806 3.308 -18.018 1.00 82.88 140 SER A N 1
ATOM 1174 C CA . SER A 1 140 ? 6.291 4.116 -19.132 1.00 82.88 140 SER A CA 1
ATOM 1175 C C . SER A 1 140 ? 7.411 5.014 -18.637 1.00 82.88 140 SER A C 1
ATOM 1177 O O . SER A 1 140 ? 7.252 5.716 -17.632 1.00 82.88 140 SER A O 1
ATOM 1179 N N . LEU A 1 141 ? 8.530 5.005 -19.356 1.00 74.31 141 LEU A N 1
ATOM 1180 C CA . LEU A 1 141 ? 9.650 5.897 -19.087 1.00 74.31 141 LEU A CA 1
ATOM 1181 C C . LEU A 1 141 ? 9.327 7.333 -19.551 1.00 74.31 141 LEU A C 1
ATOM 1183 O O . LEU A 1 141 ? 8.580 7.518 -20.517 1.00 74.31 141 LEU A O 1
ATOM 1187 N N . PRO A 1 142 ? 9.843 8.361 -18.850 1.00 69.75 142 PRO A N 1
ATOM 1188 C CA . PRO A 1 142 ? 9.671 9.756 -19.249 1.00 69.75 142 PRO A CA 1
ATOM 1189 C C . PRO A 1 142 ? 10.322 10.016 -20.615 1.00 69.75 142 PRO A C 1
ATOM 1191 O O . PRO A 1 142 ? 11.411 9.518 -20.878 1.00 69.75 142 PRO A O 1
ATOM 1194 N N . ASN A 1 143 ? 9.685 10.836 -21.457 1.00 67.50 143 ASN A N 1
ATOM 1195 C CA . ASN A 1 143 ? 10.187 11.245 -22.784 1.00 67.50 143 ASN A CA 1
ATOM 1196 C C . ASN A 1 143 ? 10.425 10.112 -23.803 1.00 67.50 143 ASN A C 1
ATOM 1198 O O . ASN A 1 143 ? 10.994 10.366 -24.866 1.00 67.50 143 ASN A O 1
ATOM 1202 N N . GLY A 1 144 ? 9.971 8.888 -23.522 1.00 56.16 144 GLY A N 1
ATOM 1203 C CA . GLY A 1 144 ? 9.973 7.817 -24.509 1.00 56.16 144 GLY A CA 1
ATOM 1204 C C . GLY A 1 144 ? 9.093 8.190 -25.702 1.00 56.16 144 GLY A C 1
ATOM 1205 O O . GLY A 1 144 ? 8.003 8.745 -25.537 1.00 56.16 144 GLY A O 1
ATOM 1206 N N . VAL A 1 145 ? 9.548 7.876 -26.918 1.00 55.25 145 VAL A N 1
ATOM 1207 C CA . VAL A 1 145 ? 8.659 7.873 -28.086 1.00 55.25 145 VAL A CA 1
ATOM 1208 C C . VAL A 1 145 ? 7.464 6.981 -27.716 1.00 55.25 145 VAL A C 1
ATOM 1210 O O . VAL A 1 145 ? 7.704 5.843 -27.306 1.00 55.25 145 VAL A O 1
ATOM 1213 N N . PRO A 1 146 ? 6.206 7.451 -27.843 1.00 53.47 146 PRO A N 1
ATOM 1214 C CA . PRO A 1 146 ? 5.010 6.819 -27.261 1.00 53.47 146 PRO A CA 1
ATOM 1215 C C . PRO A 1 146 ? 4.767 5.340 -27.615 1.00 53.47 146 PRO A C 1
ATOM 1217 O O . PRO A 1 146 ? 3.882 4.718 -27.040 1.00 53.47 146 PRO A O 1
ATOM 1220 N N . ASN A 1 147 ? 5.558 4.765 -28.523 1.00 51.03 147 ASN A N 1
ATOM 1221 C CA . ASN A 1 147 ? 5.379 3.425 -29.065 1.00 51.03 147 ASN A CA 1
ATOM 1222 C C . ASN A 1 147 ? 6.500 2.424 -28.720 1.00 51.03 147 ASN A C 1
ATOM 1224 O O . ASN A 1 147 ? 6.424 1.302 -29.212 1.00 51.03 147 ASN A O 1
ATOM 1228 N N . LEU A 1 148 ? 7.548 2.777 -27.954 1.00 48.78 148 LEU A N 1
ATOM 1229 C CA . LEU A 1 148 ? 8.756 1.923 -27.903 1.00 48.78 148 LEU A CA 1
ATOM 1230 C C . LEU A 1 148 ? 9.208 1.390 -26.536 1.00 48.78 148 LEU A C 1
ATOM 1232 O O . LEU A 1 148 ? 9.897 0.375 -26.524 1.00 48.78 148 LEU A O 1
ATOM 1236 N N . GLU A 1 149 ? 8.807 1.958 -25.396 1.00 59.06 149 GLU A N 1
ATOM 1237 C CA . GLU A 1 149 ? 9.345 1.512 -24.091 1.00 59.06 149 GLU A CA 1
ATOM 1238 C C . GLU A 1 149 ? 8.279 1.379 -23.000 1.00 59.06 149 GLU A C 1
ATOM 1240 O O . GLU A 1 149 ? 8.436 1.827 -21.863 1.00 59.06 149 GLU A O 1
ATOM 1245 N N . PHE A 1 150 ? 7.165 0.738 -23.348 1.00 70.19 150 PHE A N 1
ATOM 1246 C CA . PHE A 1 150 ? 6.222 0.249 -22.352 1.00 70.19 150 PHE A CA 1
ATOM 1247 C C . PHE A 1 150 ? 6.684 -1.119 -21.861 1.00 70.19 150 PHE A C 1
ATOM 1249 O O . PHE A 1 150 ? 6.751 -2.077 -22.634 1.00 70.19 150 PHE A O 1
ATOM 1256 N N . LEU A 1 151 ? 6.996 -1.221 -20.573 1.00 75.00 151 LEU A N 1
ATOM 1257 C CA . LEU A 1 151 ? 7.243 -2.515 -19.957 1.00 75.00 151 LEU A CA 1
ATOM 1258 C C . LEU A 1 151 ? 5.946 -3.012 -19.332 1.00 75.00 151 LEU A C 1
ATOM 1260 O O . LEU A 1 151 ? 5.526 -2.484 -18.304 1.00 75.00 151 LEU A O 1
ATOM 1264 N N . GLU A 1 152 ? 5.370 -4.066 -19.902 1.00 83.44 152 GLU A N 1
ATOM 1265 C CA . GLU A 1 152 ? 4.300 -4.834 -19.272 1.00 83.44 152 GLU A CA 1
ATOM 1266 C C . GLU A 1 152 ? 4.823 -6.201 -18.853 1.00 83.44 152 GLU A C 1
ATOM 1268 O O . GLU A 1 152 ? 5.385 -6.944 -19.667 1.00 83.44 152 GLU A O 1
ATOM 1273 N N . PHE A 1 153 ? 4.587 -6.575 -17.599 1.00 80.94 153 PHE A N 1
ATOM 1274 C CA . PHE A 1 153 ? 4.688 -7.977 -17.229 1.00 80.94 153 PHE A CA 1
ATOM 1275 C C . PHE A 1 153 ? 3.639 -8.388 -16.211 1.00 80.94 153 PHE A C 1
ATOM 1277 O O . PHE A 1 153 ? 3.113 -7.590 -15.436 1.00 80.94 153 PHE A O 1
ATOM 1284 N N . LYS A 1 154 ? 3.347 -9.685 -16.235 1.00 87.19 154 LYS A N 1
ATOM 1285 C CA . LYS A 1 154 ? 2.302 -10.314 -15.430 1.00 87.19 154 LYS A CA 1
ATOM 1286 C C . LYS A 1 154 ? 2.941 -11.354 -14.540 1.00 87.19 154 LYS A C 1
ATOM 1288 O O . LYS A 1 154 ? 3.671 -12.211 -15.041 1.00 87.19 154 LYS A O 1
ATOM 1293 N N . ILE A 1 155 ? 2.668 -11.276 -13.243 1.00 81.06 155 ILE A N 1
ATOM 1294 C CA . ILE A 1 155 ? 3.116 -12.255 -12.254 1.00 81.06 155 ILE A CA 1
ATOM 1295 C C . ILE A 1 155 ? 1.893 -12.983 -11.721 1.00 81.06 155 ILE A C 1
ATOM 1297 O O . ILE A 1 155 ? 1.034 -12.386 -11.080 1.00 81.06 155 ILE A O 1
ATOM 1301 N N . PHE A 1 156 ? 1.831 -14.286 -11.955 1.00 82.00 156 PHE A N 1
ATOM 1302 C CA . PHE A 1 156 ? 0.795 -15.143 -11.385 1.00 82.00 156 PHE A CA 1
ATOM 1303 C C . PHE A 1 156 ? 1.330 -15.832 -10.137 1.00 82.00 156 PHE A C 1
ATOM 1305 O O . PHE A 1 156 ? 2.469 -16.296 -10.142 1.00 82.00 156 PHE A O 1
ATOM 1312 N N . THR A 1 157 ? 0.533 -15.909 -9.074 1.00 77.25 157 THR A N 1
ATOM 1313 C CA . THR A 1 157 ? 0.934 -16.555 -7.817 1.00 77.25 157 THR A CA 1
ATOM 1314 C C . THR A 1 157 ? -0.247 -17.157 -7.085 1.00 77.25 157 THR A C 1
ATOM 1316 O O . THR A 1 157 ? -1.300 -16.537 -6.969 1.00 77.25 157 THR A O 1
ATOM 1319 N N . THR A 1 158 ? -0.032 -18.342 -6.512 1.00 73.44 158 THR A N 1
ATOM 1320 C CA . THR A 1 158 ? -1.031 -19.080 -5.724 1.00 73.44 158 THR A CA 1
ATOM 1321 C C . THR A 1 158 ? -1.370 -18.434 -4.379 1.00 73.44 158 THR A C 1
ATOM 1323 O O . THR A 1 158 ? -2.336 -18.815 -3.721 1.00 73.44 158 THR A O 1
ATOM 1326 N N . LYS A 1 159 ? -0.581 -17.450 -3.932 1.00 71.56 159 LYS A N 1
ATOM 1327 C CA . LYS A 1 159 ? -0.898 -16.620 -2.764 1.00 71.56 159 LYS A CA 1
ATOM 1328 C C . LYS A 1 159 ? -1.190 -15.204 -3.227 1.00 71.56 159 LYS A C 1
ATOM 1330 O O . LYS A 1 159 ? -0.363 -14.626 -3.925 1.00 71.56 159 LYS A O 1
ATOM 1335 N N . GLY A 1 160 ? -2.312 -14.650 -2.766 1.00 68.06 160 GLY A N 1
ATOM 1336 C CA . GLY A 1 160 ? -2.675 -13.258 -3.013 1.00 68.06 160 GLY A CA 1
ATOM 1337 C C . GLY A 1 160 ? -1.538 -12.309 -2.640 1.00 68.06 160 GLY A C 1
ATOM 1338 O O . GLY A 1 160 ? -1.187 -12.207 -1.459 1.00 68.06 160 GLY A O 1
ATOM 1339 N N . LEU A 1 161 ? -0.981 -11.620 -3.636 1.00 69.25 161 LEU A N 1
ATOM 1340 C CA . LEU A 1 161 ? -0.028 -10.535 -3.427 1.00 69.25 161 LEU A CA 1
ATOM 1341 C C . LEU A 1 161 ? -0.807 -9.249 -3.184 1.00 69.25 161 LEU A C 1
ATOM 1343 O O . LEU A 1 161 ? -1.388 -8.686 -4.098 1.00 69.25 161 LEU A O 1
ATOM 1347 N N . GLY A 1 162 ? -0.822 -8.759 -1.947 1.00 68.25 162 GLY A N 1
ATOM 1348 C CA . GLY A 1 162 ? -1.170 -7.354 -1.749 1.00 68.25 162 GLY A CA 1
ATOM 1349 C C . GLY A 1 162 ? 0.009 -6.503 -2.200 1.00 68.25 162 GLY A C 1
ATOM 1350 O O . GLY A 1 162 ? 1.142 -6.865 -1.888 1.00 68.25 162 GLY A O 1
ATOM 1351 N N . ILE A 1 163 ? -0.231 -5.378 -2.875 1.00 73.56 163 ILE A N 1
ATOM 1352 C CA . ILE A 1 163 ? 0.818 -4.366 -3.031 1.00 73.56 163 ILE A CA 1
ATOM 1353 C C . ILE A 1 163 ? 1.095 -3.855 -1.610 1.00 73.56 163 ILE A C 1
ATOM 1355 O O . ILE A 1 163 ? 0.185 -3.282 -0.990 1.00 73.56 163 ILE A O 1
ATOM 1359 N N . PRO A 1 164 ? 2.274 -4.155 -1.030 1.00 66.88 164 PRO A N 1
ATOM 1360 C CA . PRO A 1 164 ? 2.516 -3.883 0.370 1.00 66.88 164 PRO A CA 1
ATOM 1361 C C . PRO A 1 164 ? 2.544 -2.374 0.595 1.00 66.88 164 PRO A C 1
ATOM 1363 O O . PRO A 1 164 ? 2.914 -1.590 -0.278 1.00 66.88 164 PRO A O 1
ATOM 1366 N N . TYR A 1 165 ? 2.142 -1.957 1.792 1.00 65.88 165 TYR A N 1
ATOM 1367 C CA . TYR A 1 165 ? 2.164 -0.553 2.167 1.00 65.88 165 TYR A CA 1
ATOM 1368 C C . TYR A 1 165 ? 3.596 -0.036 2.256 1.00 65.88 165 TYR A C 1
ATOM 1370 O O . TYR A 1 165 ? 4.268 -0.206 3.274 1.00 65.88 165 TYR A O 1
ATOM 1378 N N . ILE A 1 166 ? 4.047 0.672 1.227 1.00 64.75 166 ILE A N 1
ATOM 1379 C CA . ILE A 1 166 ? 5.324 1.373 1.273 1.00 64.75 166 ILE A CA 1
ATOM 1380 C C . ILE A 1 166 ? 5.053 2.762 1.861 1.00 64.75 166 ILE A C 1
ATOM 1382 O O . ILE A 1 166 ? 5.010 3.767 1.158 1.00 64.75 166 ILE A O 1
ATOM 1386 N N . ASN A 1 167 ? 4.804 2.823 3.174 1.00 64.62 167 ASN A N 1
ATOM 1387 C CA . ASN A 1 167 ? 4.488 4.072 3.885 1.00 64.62 167 ASN A CA 1
ATOM 1388 C C . ASN A 1 167 ? 5.527 5.165 3.603 1.00 64.62 167 ASN A C 1
ATOM 1390 O O . ASN A 1 167 ? 5.201 6.339 3.446 1.00 64.62 167 ASN A O 1
ATOM 1394 N N . ASN A 1 168 ? 6.788 4.748 3.480 1.00 68.06 168 ASN A N 1
ATOM 1395 C CA . ASN A 1 168 ? 7.865 5.645 3.119 1.00 68.06 168 ASN A CA 1
ATOM 1396 C C . ASN A 1 168 ? 7.695 6.164 1.690 1.00 68.06 168 ASN A C 1
ATOM 1398 O O . ASN A 1 168 ? 7.846 7.363 1.519 1.00 68.06 168 ASN A O 1
ATOM 1402 N N . LEU A 1 169 ? 7.309 5.338 0.711 1.00 71.56 169 LEU A N 1
ATOM 1403 C CA . LEU A 1 169 ? 7.168 5.713 -0.706 1.00 71.56 169 LEU A CA 1
ATOM 1404 C C . LEU A 1 169 ? 6.194 6.864 -0.911 1.00 71.56 169 LEU A C 1
ATOM 1406 O O . LEU A 1 169 ? 6.482 7.778 -1.672 1.00 71.56 169 LEU A O 1
ATOM 1410 N N . LEU A 1 170 ? 5.056 6.819 -0.216 1.00 75.50 170 LEU A N 1
ATOM 1411 C CA . LEU A 1 170 ? 3.990 7.801 -0.394 1.00 75.50 170 LEU A CA 1
ATOM 1412 C C . LEU A 1 170 ? 4.360 9.170 0.191 1.00 75.50 170 LEU A C 1
ATOM 1414 O O . LEU A 1 170 ? 3.794 10.186 -0.199 1.00 75.50 170 LEU A O 1
ATOM 1418 N N . ARG A 1 171 ? 5.332 9.244 1.109 1.00 80.44 171 ARG A N 1
ATOM 1419 C CA . ARG A 1 171 ? 5.787 10.541 1.625 1.00 80.44 171 ARG A CA 1
ATOM 1420 C C . ARG A 1 171 ? 6.356 11.375 0.487 1.00 80.44 171 ARG A C 1
ATOM 1422 O O . ARG A 1 171 ? 7.123 10.881 -0.332 1.00 80.44 171 ARG A O 1
ATOM 1429 N N . GLU A 1 172 ? 6.050 12.667 0.496 1.00 74.06 172 GLU A N 1
ATOM 1430 C CA . GLU A 1 172 ? 6.510 13.622 -0.516 1.00 74.06 172 GLU A CA 1
ATOM 1431 C C . GLU A 1 172 ? 8.029 13.545 -0.748 1.00 74.06 172 GLU A C 1
ATOM 1433 O O . GLU A 1 172 ? 8.486 13.517 -1.886 1.00 74.06 172 GLU A O 1
ATOM 1438 N N . GLN A 1 173 ? 8.815 13.425 0.327 1.00 75.19 173 GLN A N 1
ATOM 1439 C CA . GLN A 1 173 ? 10.270 13.270 0.244 1.00 75.19 173 GLN A CA 1
ATOM 1440 C C . GLN A 1 173 ? 10.689 12.019 -0.532 1.00 75.19 173 GLN A C 1
ATOM 1442 O O . GLN A 1 173 ? 11.656 12.067 -1.286 1.00 75.19 173 GLN A O 1
ATOM 1447 N N . SER A 1 174 ? 9.971 10.910 -0.373 1.00 74.25 174 SER A N 1
ATOM 1448 C CA . SER A 1 174 ? 10.262 9.684 -1.106 1.00 74.25 174 SER A CA 1
ATOM 1449 C C . SER A 1 174 ? 9.794 9.766 -2.540 1.00 74.25 174 SER A C 1
ATOM 1451 O O . SER A 1 174 ? 10.565 9.391 -3.406 1.00 74.25 174 SER A O 1
ATOM 1453 N N . LEU A 1 175 ? 8.617 10.329 -2.826 1.00 74.00 175 LEU A N 1
ATOM 1454 C CA . LEU A 1 175 ? 8.203 10.572 -4.213 1.00 74.00 175 LEU A CA 1
ATOM 1455 C C . LEU A 1 175 ? 9.196 11.482 -4.953 1.00 74.00 175 LEU A C 1
ATOM 1457 O O . LEU A 1 175 ? 9.499 11.242 -6.117 1.00 74.00 175 LEU A O 1
ATOM 1461 N N . ARG A 1 176 ? 9.774 12.477 -4.266 1.00 72.00 176 ARG A N 1
ATOM 1462 C CA . ARG A 1 176 ? 10.883 13.282 -4.805 1.00 72.00 176 ARG A CA 1
ATOM 1463 C C . ARG A 1 176 ? 12.140 12.439 -5.043 1.00 72.00 176 ARG A C 1
ATOM 1465 O O . ARG A 1 176 ? 12.788 12.606 -6.072 1.00 72.00 176 ARG A O 1
ATOM 1472 N N . LYS A 1 177 ? 12.480 11.527 -4.122 1.00 70.44 177 LYS A N 1
ATOM 1473 C CA . LYS A 1 177 ? 13.612 10.587 -4.262 1.00 70.44 177 LYS A CA 1
ATOM 1474 C C . LYS A 1 177 ? 13.401 9.520 -5.329 1.00 70.44 177 LYS A C 1
ATOM 1476 O O . LYS A 1 177 ? 14.384 9.068 -5.897 1.00 70.44 177 LYS A O 1
ATOM 1481 N N . LEU A 1 178 ? 12.156 9.140 -5.619 1.00 65.25 178 LEU A N 1
ATOM 1482 C CA . LEU A 1 178 ? 11.846 8.198 -6.694 1.00 65.25 178 LEU A CA 1
ATOM 1483 C C . LEU A 1 178 ? 12.293 8.712 -8.049 1.00 65.25 178 LEU A C 1
ATOM 1485 O O . LEU A 1 178 ? 12.366 7.908 -8.967 1.00 65.25 178 LEU A O 1
ATOM 1489 N N . ARG A 1 179 ? 12.579 10.020 -8.152 1.00 61.97 179 ARG A N 1
ATOM 1490 C CA . ARG A 1 179 ? 13.161 10.688 -9.308 1.00 61.97 179 ARG A CA 1
ATOM 1491 C C . ARG A 1 179 ? 12.794 9.993 -10.620 1.00 61.97 179 ARG A C 1
ATOM 1493 O O . ARG A 1 179 ? 13.664 9.619 -11.401 1.00 61.97 179 ARG A O 1
ATOM 1500 N N . LEU A 1 180 ? 11.491 9.869 -10.896 1.00 59.09 180 LEU A N 1
ATOM 1501 C CA . LEU A 1 180 ? 10.973 9.402 -12.192 1.00 59.09 180 LEU A CA 1
ATOM 1502 C C . LEU A 1 180 ? 11.276 10.422 -13.321 1.00 59.09 180 LEU A C 1
ATOM 1504 O O . LEU A 1 180 ? 10.482 10.621 -14.235 1.00 59.09 180 LEU A O 1
ATOM 1508 N N . TYR A 1 181 ? 12.390 11.146 -13.205 1.00 54.41 181 TYR A N 1
ATOM 1509 C CA . TYR A 1 181 ? 12.848 12.257 -14.023 1.00 54.41 181 TYR A CA 1
ATOM 1510 C C . TYR A 1 181 ? 14.054 11.857 -14.879 1.00 54.41 181 TYR A C 1
ATOM 1512 O O . TYR A 1 181 ? 14.334 12.542 -15.857 1.00 54.41 181 TYR A O 1
ATOM 1520 N N . LYS A 1 182 ? 14.755 10.759 -14.551 1.00 60.25 182 LYS A N 1
ATOM 1521 C CA . LYS A 1 182 ? 15.843 10.218 -15.377 1.00 60.25 182 LYS A CA 1
ATOM 1522 C C . LYS A 1 182 ? 15.522 8.803 -15.844 1.00 60.25 182 LYS A C 1
ATOM 1524 O O . LYS A 1 182 ? 15.058 7.964 -15.071 1.00 60.25 182 LYS A O 1
ATOM 1529 N N . GLU A 1 183 ? 15.821 8.554 -17.113 1.00 57.78 183 GLU A N 1
ATOM 1530 C CA . GLU A 1 183 ? 15.618 7.294 -17.842 1.00 57.78 183 GLU A CA 1
ATOM 1531 C C . GLU A 1 183 ? 16.130 6.074 -17.049 1.00 57.78 183 GLU A C 1
ATOM 1533 O O . GLU A 1 183 ? 15.414 5.095 -16.861 1.00 57.78 183 GLU A O 1
ATOM 1538 N N . ASN A 1 184 ? 17.309 6.203 -16.426 1.00 61.38 184 ASN A N 1
ATOM 1539 C CA . ASN A 1 184 ? 17.945 5.137 -15.643 1.00 61.38 184 ASN A CA 1
ATOM 1540 C C . ASN A 1 184 ? 17.506 5.047 -14.168 1.00 61.38 184 ASN A C 1
ATOM 1542 O O . ASN A 1 184 ? 17.831 4.070 -13.503 1.00 61.38 184 ASN A O 1
ATOM 1546 N N . GLU A 1 185 ? 16.815 6.048 -13.618 1.00 67.88 185 GLU A N 1
ATOM 1547 C CA . GLU A 1 185 ? 16.374 6.031 -12.209 1.00 67.88 185 GLU A CA 1
ATOM 1548 C C . GLU A 1 185 ? 15.006 5.334 -12.068 1.00 67.88 185 GLU A C 1
ATOM 1550 O O . GLU A 1 185 ? 14.723 4.691 -11.057 1.00 67.88 185 GLU A O 1
ATOM 1555 N N . SER A 1 186 ? 14.184 5.371 -13.122 1.00 68.81 186 SER A N 1
ATOM 1556 C CA . SER A 1 186 ? 12.864 4.727 -13.139 1.00 68.81 186 SER A CA 1
ATOM 1557 C C . SER A 1 186 ? 12.963 3.196 -13.100 1.00 68.81 186 SER A C 1
ATOM 1559 O O . SER A 1 186 ? 12.226 2.554 -12.356 1.00 68.81 186 SER A O 1
ATOM 1561 N N . SER A 1 187 ? 13.913 2.595 -13.824 1.00 72.12 187 SER A N 1
ATOM 1562 C CA . SER A 1 187 ? 14.176 1.144 -13.809 1.00 72.12 187 SER A CA 1
ATOM 1563 C C . SER A 1 187 ? 14.444 0.599 -12.402 1.00 72.12 187 SER A C 1
ATOM 1565 O O . SER A 1 187 ? 13.931 -0.457 -12.027 1.00 72.12 187 SER A O 1
ATOM 1567 N N . LEU A 1 188 ? 15.193 1.350 -11.597 1.00 75.38 188 LEU A N 1
ATOM 1568 C CA . LEU A 1 188 ? 15.538 1.001 -10.222 1.00 75.38 188 LEU A CA 1
ATOM 1569 C C . LEU A 1 188 ? 14.319 1.021 -9.299 1.00 75.38 188 LEU A C 1
ATOM 1571 O O . LEU A 1 188 ? 14.141 0.120 -8.476 1.00 75.38 188 LEU A O 1
ATOM 1575 N N . VAL A 1 189 ? 13.446 2.020 -9.458 1.00 74.69 189 VAL A N 1
ATOM 1576 C CA . VAL A 1 189 ? 12.169 2.079 -8.734 1.00 74.69 189 VAL A CA 1
ATOM 1577 C C . VAL A 1 189 ? 11.311 0.863 -9.059 1.00 74.69 189 VAL A C 1
ATOM 1579 O O . VAL A 1 189 ? 10.734 0.262 -8.151 1.00 74.69 189 VAL A O 1
ATOM 1582 N N . ILE A 1 190 ? 11.250 0.480 -10.334 1.00 76.62 190 ILE A N 1
ATOM 1583 C CA . ILE A 1 190 ? 10.480 -0.674 -10.804 1.00 76.62 190 ILE A CA 1
ATOM 1584 C C . ILE A 1 190 ? 11.012 -1.964 -10.178 1.00 76.62 190 ILE A C 1
ATOM 1586 O O . ILE A 1 190 ? 10.254 -2.691 -9.536 1.00 76.62 190 ILE A O 1
ATOM 1590 N N . GLN A 1 191 ? 12.317 -2.219 -10.298 1.00 77.81 191 GLN A N 1
ATOM 1591 C CA . GLN A 1 191 ? 12.967 -3.400 -9.718 1.00 77.81 191 GLN A CA 1
ATOM 1592 C C . GLN A 1 191 ? 12.733 -3.497 -8.218 1.00 77.81 191 GLN A C 1
ATOM 1594 O O . GLN A 1 191 ? 12.395 -4.559 -7.696 1.00 77.81 191 GLN A O 1
ATOM 1599 N N . LYS A 1 192 ? 12.871 -2.373 -7.521 1.00 78.62 192 LYS A N 1
ATOM 1600 C CA . LYS A 1 192 ? 12.691 -2.331 -6.080 1.00 78.62 192 LYS A CA 1
ATOM 1601 C C . LYS A 1 192 ? 11.244 -2.543 -5.661 1.00 78.62 192 LYS A C 1
ATOM 1603 O O . LYS A 1 192 ? 10.986 -3.324 -4.753 1.00 78.62 192 LYS A O 1
ATOM 1608 N N . THR A 1 193 ? 10.304 -1.911 -6.354 1.00 77.75 193 THR A N 1
ATOM 1609 C CA . THR A 1 193 ? 8.873 -2.123 -6.119 1.00 77.75 193 THR A CA 1
ATOM 1610 C C . THR A 1 193 ? 8.516 -3.595 -6.314 1.00 77.75 193 THR A C 1
ATOM 1612 O O . THR A 1 193 ? 7.808 -4.177 -5.494 1.00 77.75 193 THR A O 1
ATOM 1615 N N . LEU A 1 194 ? 9.065 -4.234 -7.350 1.00 78.38 194 LEU A N 1
ATOM 1616 C CA . LEU A 1 194 ? 8.878 -5.664 -7.575 1.00 78.38 194 LEU A CA 1
ATOM 1617 C C . LEU A 1 194 ? 9.478 -6.517 -6.475 1.00 78.38 194 LEU A C 1
ATOM 1619 O O . LEU A 1 194 ? 8.815 -7.428 -5.984 1.00 78.38 194 LEU A O 1
ATOM 1623 N N . LYS A 1 195 ? 10.705 -6.208 -6.064 1.00 79.19 195 LYS A N 1
ATOM 1624 C CA . LYS A 1 195 ? 11.366 -6.886 -4.953 1.00 79.19 195 LYS A CA 1
ATOM 1625 C C . LYS A 1 195 ? 10.525 -6.803 -3.683 1.00 79.19 195 LYS A C 1
ATOM 1627 O O . LYS A 1 195 ? 10.287 -7.833 -3.051 1.00 79.19 195 LYS A O 1
ATOM 1632 N N . ASP A 1 196 ? 10.035 -5.616 -3.336 1.00 78.38 196 ASP A N 1
ATOM 1633 C CA . ASP A 1 196 ? 9.211 -5.389 -2.146 1.00 78.38 196 ASP A CA 1
ATOM 1634 C C . ASP A 1 196 ? 7.906 -6.202 -2.217 1.00 78.38 196 ASP A C 1
ATOM 1636 O O . ASP A 1 196 ? 7.529 -6.855 -1.240 1.00 78.38 196 ASP A O 1
ATOM 1640 N N . ILE A 1 197 ? 7.246 -6.232 -3.383 1.00 78.12 197 ILE A N 1
ATOM 1641 C CA . ILE A 1 197 ? 6.025 -7.023 -3.608 1.00 78.12 197 ILE A CA 1
ATOM 1642 C C . ILE A 1 197 ? 6.302 -8.527 -3.483 1.00 78.12 197 ILE A C 1
ATOM 1644 O O . ILE A 1 197 ? 5.580 -9.238 -2.783 1.00 78.12 197 ILE A O 1
ATOM 1648 N N . LEU A 1 198 ? 7.350 -9.026 -4.136 1.00 77.38 198 LEU A N 1
ATOM 1649 C CA . LEU A 1 198 ? 7.642 -10.459 -4.226 1.00 77.38 198 LEU A CA 1
ATOM 1650 C C . LEU A 1 198 ? 8.175 -11.045 -2.922 1.00 77.38 198 LEU A C 1
ATOM 1652 O O . LEU A 1 198 ? 7.847 -12.179 -2.566 1.00 77.38 198 LEU A O 1
ATOM 1656 N N . THR A 1 199 ? 8.971 -10.265 -2.197 1.00 76.19 199 THR A N 1
ATOM 1657 C CA . THR A 1 199 ? 9.474 -10.645 -0.872 1.00 76.19 199 THR A CA 1
ATOM 1658 C C . THR A 1 199 ? 8.477 -10.335 0.242 1.00 76.19 199 THR A C 1
ATOM 1660 O O . THR A 1 199 ? 8.665 -10.798 1.366 1.00 76.19 199 THR A O 1
ATOM 1663 N N . ASN A 1 200 ? 7.405 -9.588 -0.058 1.00 74.19 200 ASN A N 1
ATOM 1664 C CA . ASN A 1 200 ? 6.457 -9.055 0.918 1.00 74.19 200 ASN A CA 1
ATOM 1665 C C . ASN A 1 200 ? 7.162 -8.257 2.043 1.00 74.19 200 ASN A C 1
ATOM 1667 O O . ASN A 1 200 ? 6.706 -8.253 3.187 1.00 74.19 200 ASN A O 1
ATOM 1671 N N . ASN A 1 201 ? 8.277 -7.589 1.716 1.00 70.94 201 ASN A N 1
ATOM 1672 C CA . ASN A 1 201 ? 9.075 -6.777 2.637 1.00 70.94 201 ASN A CA 1
ATOM 1673 C C . ASN A 1 201 ? 9.100 -5.320 2.160 1.00 70.94 201 ASN A C 1
ATOM 1675 O O . ASN A 1 201 ? 9.809 -4.978 1.226 1.00 70.94 201 ASN A O 1
ATOM 1679 N N . SER A 1 202 ? 8.369 -4.434 2.839 1.00 62.38 202 SER A N 1
ATOM 1680 C CA . SER A 1 202 ? 8.235 -3.009 2.478 1.00 62.38 202 SER A CA 1
ATOM 1681 C C . SER A 1 202 ? 9.354 -2.102 3.024 1.00 62.38 202 SER A C 1
ATOM 1683 O O . SER A 1 202 ? 9.138 -0.903 3.210 1.00 62.38 202 SER A O 1
ATOM 1685 N N . LEU A 1 203 ? 10.493 -2.676 3.419 1.00 56.09 203 LEU A N 1
ATOM 1686 C CA . LEU A 1 203 ? 11.443 -2.065 4.363 1.00 56.09 203 LEU A CA 1
ATOM 1687 C C . LEU A 1 203 ? 12.719 -1.514 3.724 1.00 56.09 203 LEU A C 1
ATOM 1689 O O . LEU A 1 203 ? 13.560 -0.971 4.435 1.00 56.09 203 LEU A O 1
ATOM 1693 N N . LEU A 1 204 ? 12.896 -1.647 2.412 1.00 56.62 204 LEU A N 1
ATOM 1694 C CA . LEU A 1 204 ? 14.136 -1.208 1.788 1.00 56.62 204 LEU A CA 1
ATOM 1695 C C . LEU A 1 204 ? 14.148 0.319 1.665 1.00 56.62 204 LEU A C 1
ATOM 1697 O O . LEU A 1 204 ? 13.355 0.911 0.930 1.00 56.62 204 LEU A O 1
ATOM 1701 N N . ASP A 1 205 ? 15.088 0.973 2.345 1.00 59.84 205 ASP A N 1
ATOM 1702 C CA . ASP A 1 205 ? 15.362 2.396 2.154 1.00 59.84 205 ASP A CA 1
ATOM 1703 C C . ASP A 1 205 ? 15.846 2.648 0.725 1.00 59.84 205 ASP A C 1
ATOM 1705 O O . ASP A 1 205 ? 16.635 1.889 0.160 1.00 59.84 205 ASP A O 1
ATOM 1709 N N . TYR A 1 206 ? 15.275 3.662 0.067 1.00 59.44 206 TYR A N 1
ATOM 1710 C CA . TYR A 1 206 ? 15.692 4.112 -1.267 1.00 59.44 206 TYR A CA 1
ATOM 1711 C C . TYR A 1 206 ? 16.953 4.960 -1.088 1.00 59.44 206 TYR A C 1
ATOM 1713 O O . TYR A 1 206 ? 16.910 6.184 -1.186 1.00 59.44 206 TYR A O 1
ATOM 1721 N N . THR A 1 207 ? 18.044 4.315 -0.678 1.00 54.22 207 THR A N 1
ATOM 1722 C CA . THR A 1 207 ? 19.386 4.897 -0.708 1.00 54.22 207 THR A CA 1
ATOM 1723 C C . THR A 1 207 ? 19.902 4.889 -2.141 1.00 54.22 207 THR A C 1
ATOM 1725 O O . THR A 1 207 ? 19.525 4.013 -2.915 1.00 54.22 207 THR A O 1
ATOM 1728 N N . ASP A 1 208 ? 20.703 5.898 -2.494 1.00 52.53 208 ASP A N 1
ATOM 1729 C CA . ASP A 1 208 ? 21.180 6.164 -3.855 1.00 52.53 208 ASP A CA 1
ATOM 1730 C C . ASP A 1 208 ? 21.764 4.896 -4.497 1.00 52.53 208 ASP A C 1
ATOM 1732 O 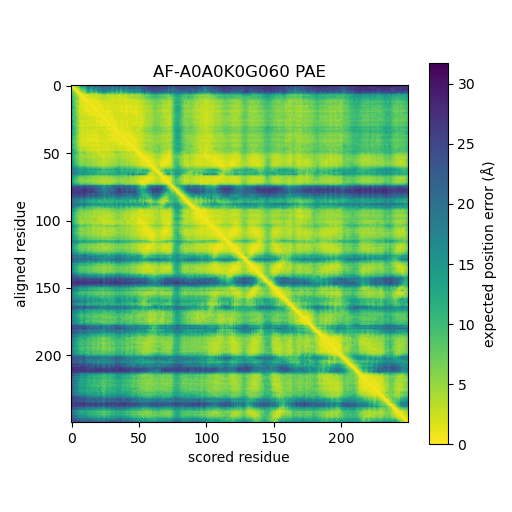O . ASP A 1 208 ? 22.844 4.430 -4.130 1.00 52.53 208 ASP A O 1
ATOM 1736 N N . ILE A 1 209 ? 21.019 4.303 -5.431 1.00 53.50 209 ILE A N 1
ATOM 1737 C CA . ILE A 1 209 ? 21.474 3.121 -6.160 1.00 53.50 209 ILE A CA 1
ATOM 1738 C C . ILE A 1 209 ? 22.400 3.601 -7.282 1.00 53.50 209 ILE A C 1
ATOM 1740 O O . ILE A 1 209 ? 22.096 4.556 -7.996 1.00 53.50 209 ILE A O 1
ATOM 1744 N N . SER A 1 210 ? 23.563 2.954 -7.378 1.00 46.22 210 SER A N 1
ATOM 1745 C CA . SER A 1 210 ? 24.653 3.274 -8.302 1.00 46.22 210 SER A CA 1
ATOM 1746 C C . SER A 1 210 ? 24.216 3.315 -9.771 1.00 46.22 210 SER A C 1
ATOM 1748 O O . SER A 1 210 ? 23.384 2.533 -10.222 1.00 46.22 210 SER A O 1
ATOM 1750 N N . ASN A 1 211 ? 24.849 4.226 -10.507 1.00 53.16 211 ASN A N 1
ATOM 1751 C CA . ASN 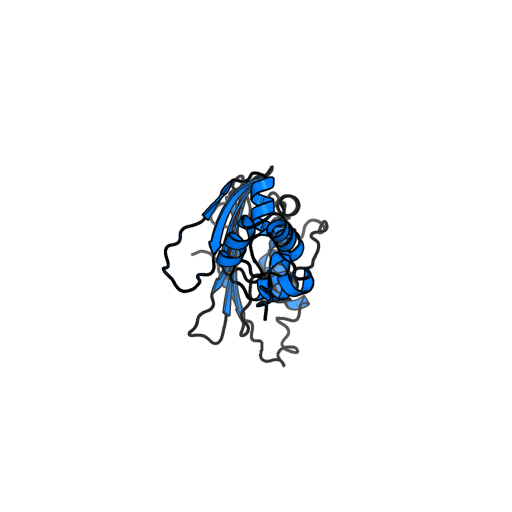A 1 211 ? 24.543 4.627 -11.874 1.00 53.16 211 ASN A CA 1
ATOM 1752 C C . ASN A 1 211 ? 24.889 3.589 -12.963 1.00 53.16 211 ASN A C 1
ATOM 1754 O O . ASN A 1 211 ? 25.920 2.928 -12.904 1.00 53.16 211 ASN A O 1
ATOM 1758 N N . VAL A 1 212 ? 24.045 3.623 -14.004 1.00 54.34 212 VAL A N 1
ATOM 1759 C CA . VAL A 1 212 ? 24.169 3.100 -15.381 1.00 54.34 212 VAL A CA 1
ATOM 1760 C C . VAL A 1 212 ? 24.362 1.589 -15.511 1.00 54.34 212 VAL A C 1
ATOM 1762 O O . VAL A 1 212 ? 25.472 1.075 -15.599 1.00 54.34 212 VAL A O 1
ATOM 1765 N N . VAL A 1 213 ? 23.236 0.896 -15.667 1.00 57.19 213 VAL A N 1
ATOM 1766 C CA . VAL A 1 213 ? 23.192 -0.445 -16.249 1.00 57.19 213 VAL A CA 1
ATOM 1767 C C . VAL A 1 213 ? 22.720 -0.288 -17.696 1.00 57.19 213 VAL A C 1
ATOM 1769 O O . VAL A 1 213 ? 21.603 0.160 -17.931 1.00 57.19 213 VAL A O 1
ATOM 1772 N N . THR A 1 214 ? 23.570 -0.622 -18.670 1.00 70.31 214 THR A N 1
ATOM 1773 C CA . THR A 1 214 ? 23.242 -0.616 -20.114 1.00 70.31 214 THR A CA 1
ATOM 1774 C C . THR A 1 214 ? 22.306 -1.756 -20.526 1.00 70.31 214 THR A C 1
ATOM 1776 O O . THR A 1 214 ? 21.854 -1.822 -21.666 1.00 70.31 214 THR A O 1
ATOM 1779 N N . THR A 1 215 ? 22.028 -2.680 -19.612 1.00 77.25 215 THR A N 1
ATOM 1780 C CA . THR A 1 215 ? 21.206 -3.863 -19.852 1.00 77.25 215 THR A CA 1
ATOM 1781 C C . THR A 1 215 ? 19.719 -3.489 -19.941 1.00 77.25 215 THR A C 1
ATOM 1783 O O . THR A 1 215 ? 19.249 -2.702 -19.120 1.00 77.25 215 THR A O 1
ATOM 1786 N N . PRO A 1 216 ? 18.927 -4.066 -20.863 1.00 77.31 216 PRO A N 1
ATOM 1787 C CA . PRO A 1 216 ? 17.489 -3.807 -20.926 1.00 77.31 216 PRO A CA 1
ATOM 1788 C C . PRO A 1 216 ? 16.757 -4.116 -19.611 1.00 77.31 216 PRO A C 1
ATOM 1790 O O . PRO A 1 216 ? 17.072 -5.092 -18.929 1.00 77.31 216 PRO A O 1
ATOM 1793 N N . LEU A 1 217 ? 15.729 -3.330 -19.274 1.00 73.94 217 LEU A N 1
ATOM 1794 C CA . LEU A 1 217 ? 14.999 -3.444 -18.003 1.00 73.94 217 LEU A CA 1
ATOM 1795 C C . LEU A 1 217 ? 14.421 -4.847 -17.749 1.00 73.94 217 LEU A C 1
ATOM 1797 O O . LEU A 1 217 ? 14.470 -5.335 -16.623 1.00 73.94 217 LEU A O 1
ATOM 1801 N N . TYR A 1 218 ? 13.910 -5.521 -18.784 1.00 77.00 218 TYR A N 1
ATOM 1802 C CA . TYR A 1 218 ? 13.369 -6.876 -18.644 1.00 77.00 218 TYR A CA 1
ATOM 1803 C C . TYR A 1 218 ? 14.445 -7.900 -18.251 1.00 77.00 218 TYR A C 1
ATOM 1805 O O . TYR A 1 218 ? 14.153 -8.818 -17.485 1.00 77.00 218 TYR A O 1
ATOM 1813 N N . VAL A 1 219 ? 15.686 -7.732 -18.728 1.00 81.31 219 VAL A N 1
ATOM 1814 C CA . VAL A 1 219 ? 16.822 -8.581 -18.341 1.00 81.31 219 VAL A CA 1
ATOM 1815 C C . VAL A 1 219 ? 17.163 -8.315 -16.883 1.00 81.31 219 VAL A C 1
ATOM 1817 O O . VAL A 1 219 ? 17.202 -9.255 -16.106 1.00 81.31 219 VAL A O 1
ATOM 1820 N N . GLN A 1 220 ? 17.271 -7.044 -16.480 1.00 79.38 220 GLN A N 1
ATOM 1821 C CA . GLN A 1 220 ? 17.562 -6.689 -15.087 1.00 79.38 220 GLN A CA 1
ATOM 1822 C C . GLN A 1 220 ? 16.502 -7.240 -14.116 1.00 79.38 220 GLN A C 1
ATOM 1824 O O . GLN A 1 220 ? 16.832 -7.762 -13.055 1.00 79.38 220 GLN A O 1
ATOM 1829 N N . ILE A 1 221 ? 15.218 -7.162 -14.485 1.00 77.19 221 ILE A N 1
ATOM 1830 C CA . ILE A 1 221 ? 14.129 -7.757 -13.699 1.00 77.19 221 ILE A CA 1
ATOM 1831 C C . ILE A 1 221 ? 14.277 -9.276 -13.655 1.00 77.19 221 ILE A C 1
ATOM 1833 O O . ILE A 1 221 ? 14.169 -9.859 -12.583 1.00 77.19 221 ILE A O 1
ATOM 1837 N N . THR A 1 222 ? 14.534 -9.921 -14.793 1.00 81.19 222 THR A N 1
ATOM 1838 C CA . THR A 1 222 ? 14.692 -11.380 -14.868 1.00 81.19 222 THR A CA 1
ATOM 1839 C C . THR A 1 222 ? 15.858 -11.860 -14.008 1.00 81.19 222 THR A C 1
ATOM 1841 O O . THR A 1 222 ? 15.667 -12.764 -13.196 1.00 81.19 222 THR A O 1
ATOM 1844 N N . ASP A 1 223 ? 17.022 -11.223 -14.120 1.00 83.88 223 ASP A N 1
ATOM 1845 C CA . ASP A 1 223 ? 18.210 -11.516 -13.315 1.00 83.88 223 ASP A CA 1
ATOM 1846 C C . ASP A 1 223 ? 17.899 -11.360 -11.827 1.00 83.88 223 ASP A C 1
ATOM 1848 O O . ASP A 1 223 ? 18.168 -12.260 -11.034 1.00 83.88 223 ASP A O 1
ATOM 1852 N N . HIS A 1 224 ? 17.209 -10.282 -11.449 1.00 78.56 224 HIS A N 1
ATOM 1853 C CA . HIS A 1 224 ? 16.813 -10.078 -10.062 1.00 78.56 224 HIS A CA 1
ATOM 1854 C C . HIS A 1 224 ? 15.834 -11.151 -9.552 1.00 78.56 224 HIS A C 1
ATOM 1856 O O . HIS A 1 224 ? 15.917 -11.595 -8.406 1.00 78.56 224 HIS A O 1
ATOM 1862 N N . LEU A 1 225 ? 14.911 -11.624 -10.395 1.00 79.31 225 LEU A N 1
ATOM 1863 C CA . LEU A 1 225 ? 14.022 -12.741 -10.055 1.00 79.31 225 LEU A CA 1
ATOM 1864 C C . LEU A 1 225 ? 14.783 -14.067 -9.901 1.00 79.31 225 LEU A C 1
ATOM 1866 O O . LEU A 1 225 ? 14.376 -14.911 -9.095 1.00 79.31 225 LEU A O 1
ATOM 1870 N N . PHE A 1 226 ? 15.873 -14.258 -10.648 1.00 82.25 226 PHE A N 1
ATOM 1871 C CA . PHE A 1 226 ? 16.789 -15.385 -10.464 1.00 82.25 226 PHE A CA 1
ATOM 1872 C C . PHE A 1 226 ? 17.582 -15.273 -9.159 1.00 82.25 226 PHE A C 1
ATOM 1874 O O . PHE A 1 226 ? 17.665 -16.266 -8.438 1.00 82.25 226 PHE A O 1
ATOM 1881 N N . GLU A 1 227 ? 18.097 -14.089 -8.817 1.00 83.38 227 GLU A N 1
ATOM 1882 C CA . GLU A 1 227 ? 18.796 -13.824 -7.547 1.00 83.38 227 GLU A CA 1
ATOM 1883 C C . GLU A 1 227 ? 17.903 -14.065 -6.326 1.00 83.38 227 GLU A C 1
ATOM 1885 O O . GLU A 1 227 ? 18.357 -14.585 -5.310 1.00 83.38 227 GLU A O 1
ATOM 1890 N N . LEU A 1 228 ? 16.616 -13.724 -6.428 1.00 76.56 228 LEU A N 1
ATOM 1891 C CA . LEU A 1 228 ? 15.607 -14.029 -5.407 1.00 76.56 228 LEU A CA 1
ATOM 1892 C C . LEU A 1 228 ? 15.192 -15.511 -5.393 1.00 76.56 228 LEU A C 1
ATOM 1894 O O . LEU A 1 228 ? 14.280 -15.888 -4.655 1.00 76.56 228 LEU A O 1
ATOM 1898 N N . GLU A 1 229 ? 15.813 -16.336 -6.237 1.00 79.88 229 GLU A N 1
ATOM 1899 C CA . GLU A 1 229 ? 15.560 -17.766 -6.413 1.00 79.88 229 GLU A CA 1
ATOM 1900 C C . GLU A 1 229 ? 14.111 -18.107 -6.806 1.00 79.88 229 GLU A C 1
ATOM 1902 O O . GLU A 1 229 ? 13.694 -19.265 -6.734 1.00 79.88 229 GLU A O 1
ATOM 1907 N N . LEU A 1 230 ? 13.336 -17.123 -7.278 1.00 75.31 230 LEU A N 1
ATOM 1908 C CA . LEU A 1 230 ? 11.931 -17.301 -7.670 1.00 75.31 230 LEU A CA 1
ATOM 1909 C C . LEU A 1 230 ? 11.798 -18.114 -8.959 1.00 75.31 230 LEU A C 1
ATOM 1911 O O . LEU A 1 230 ? 10.818 -18.837 -9.151 1.00 75.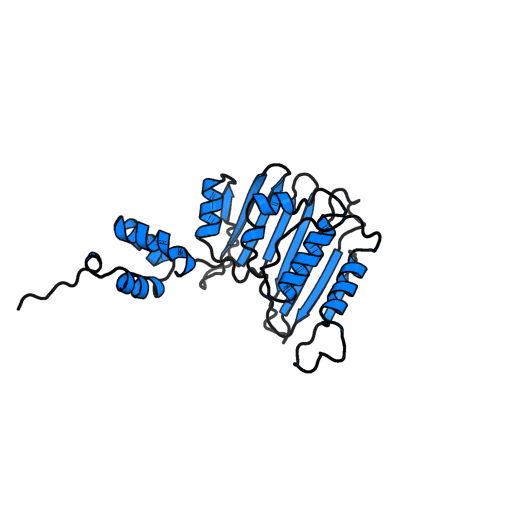31 230 LEU A O 1
ATOM 1915 N N . LEU A 1 231 ? 12.797 -18.006 -9.835 1.00 74.69 231 LEU A N 1
ATOM 1916 C CA . LEU A 1 231 ? 12.889 -18.768 -11.078 1.00 74.69 231 LEU A CA 1
ATOM 1917 C C . LEU A 1 231 ? 13.722 -20.052 -10.927 1.00 74.69 231 LEU A C 1
ATOM 1919 O O . LEU A 1 231 ? 13.721 -20.885 -11.836 1.00 74.69 231 LEU A O 1
ATOM 1923 N N . ASN A 1 232 ? 14.380 -20.264 -9.780 1.00 72.75 232 ASN A N 1
ATOM 1924 C CA . ASN A 1 232 ? 15.206 -21.444 -9.553 1.00 72.75 232 ASN A CA 1
ATOM 1925 C C . ASN A 1 232 ? 14.328 -22.695 -9.360 1.00 72.75 232 ASN A C 1
ATOM 1927 O O . ASN A 1 232 ? 13.472 -22.763 -8.475 1.00 72.75 232 ASN A O 1
ATOM 1931 N N . HIS A 1 233 ? 14.544 -23.714 -10.194 1.00 66.31 233 HIS A N 1
ATOM 1932 C CA . HIS A 1 233 ? 13.784 -24.964 -10.151 1.00 66.31 233 HIS A CA 1
ATOM 1933 C C . HIS A 1 233 ? 13.941 -25.716 -8.818 1.00 66.31 233 HIS A C 1
ATOM 1935 O O . HIS A 1 233 ? 12.987 -26.369 -8.391 1.00 66.31 233 HIS A O 1
ATOM 1941 N N . GLY A 1 234 ? 15.091 -25.585 -8.140 1.00 63.50 234 GLY A N 1
ATOM 1942 C CA . GLY A 1 234 ? 15.382 -26.278 -6.877 1.00 63.50 234 GLY A CA 1
ATOM 1943 C C . GLY A 1 234 ? 14.536 -25.816 -5.684 1.00 63.50 234 GLY A C 1
ATOM 1944 O O . GLY A 1 234 ? 14.235 -26.614 -4.800 1.00 63.50 234 GLY A O 1
ATOM 1945 N N . ASN A 1 235 ? 14.062 -24.566 -5.692 1.00 58.28 235 ASN A N 1
ATOM 1946 C CA . ASN A 1 235 ? 13.329 -23.966 -4.568 1.00 58.28 235 ASN A CA 1
ATOM 1947 C C . ASN A 1 235 ? 11.801 -24.033 -4.707 1.00 58.28 235 ASN A C 1
ATOM 1949 O O . ASN A 1 235 ? 11.058 -23.482 -3.891 1.00 58.28 235 ASN A O 1
ATOM 1953 N N . ARG A 1 236 ? 11.291 -24.771 -5.701 1.00 60.66 236 ARG A N 1
ATOM 1954 C CA . ARG A 1 236 ? 9.844 -24.951 -5.930 1.00 60.66 236 ARG A CA 1
ATOM 1955 C C . ARG A 1 236 ? 9.157 -25.897 -4.937 1.00 60.66 236 ARG A C 1
ATOM 1957 O O . ARG A 1 236 ? 7.940 -26.070 -5.011 1.00 60.66 236 ARG A O 1
ATOM 1964 N N . CYS A 1 237 ? 9.885 -26.466 -3.974 1.00 51.84 237 CYS A N 1
ATOM 1965 C CA . CYS A 1 237 ? 9.389 -27.461 -3.011 1.00 51.84 237 CYS A CA 1
ATOM 1966 C C . CYS A 1 237 ? 8.293 -26.968 -2.030 1.00 51.84 237 CYS A C 1
ATOM 1968 O O . CYS A 1 237 ? 7.916 -27.695 -1.117 1.00 51.84 237 CYS A O 1
ATOM 1970 N N . GLY A 1 238 ? 7.715 -25.775 -2.226 1.00 59.03 238 GLY A N 1
ATOM 1971 C CA . GLY A 1 238 ? 6.679 -25.179 -1.369 1.00 59.03 238 GLY A CA 1
ATOM 1972 C C . GLY A 1 238 ? 5.312 -24.897 -2.017 1.00 59.03 238 GLY A C 1
ATOM 1973 O O . GLY A 1 238 ? 4.555 -24.106 -1.458 1.00 59.03 238 GLY A O 1
ATOM 1974 N N . ARG A 1 239 ? 4.979 -25.477 -3.185 1.00 58.78 239 ARG A N 1
ATOM 1975 C CA . ARG A 1 239 ? 3.716 -25.243 -3.947 1.00 58.78 239 ARG A CA 1
ATOM 1976 C C . ARG A 1 239 ? 3.475 -23.804 -4.445 1.00 58.78 239 ARG A C 1
ATOM 1978 O O . ARG A 1 239 ? 2.406 -23.516 -4.984 1.00 58.78 239 ARG A O 1
ATOM 1985 N N . LYS A 1 240 ? 4.428 -22.883 -4.291 1.00 64.38 240 LYS A N 1
ATOM 1986 C CA . LYS A 1 240 ? 4.322 -21.550 -4.899 1.00 64.38 240 LYS A CA 1
ATOM 1987 C C . LYS A 1 240 ? 4.713 -21.656 -6.367 1.00 64.38 240 LYS A C 1
ATOM 1989 O O . LYS A 1 240 ? 5.863 -21.943 -6.683 1.00 64.38 240 LYS A O 1
ATOM 1994 N N . GLN A 1 241 ? 3.738 -21.481 -7.246 1.00 71.38 241 GLN A N 1
ATOM 1995 C CA . GLN A 1 241 ? 3.955 -21.441 -8.684 1.00 71.38 241 GLN A CA 1
ATOM 1996 C C . GLN A 1 241 ? 3.945 -19.982 -9.123 1.00 71.38 241 GLN A C 1
ATOM 1998 O O . GLN A 1 241 ? 3.015 -19.249 -8.788 1.00 71.38 241 GLN A O 1
ATOM 2003 N N . TYR A 1 242 ? 4.988 -19.591 -9.850 1.00 72.50 242 TYR A N 1
ATOM 2004 C CA . TYR A 1 242 ? 5.105 -18.280 -10.467 1.00 72.50 242 TYR A CA 1
ATOM 2005 C C . TYR A 1 242 ? 5.105 -18.447 -11.980 1.00 72.50 242 TYR A C 1
ATOM 2007 O O . TYR A 1 242 ? 5.841 -19.278 -12.515 1.00 72.50 242 TYR A O 1
ATOM 2015 N N . LYS A 1 243 ? 4.290 -17.651 -12.671 1.00 78.31 243 LYS A N 1
ATOM 2016 C CA . LYS A 1 243 ? 4.376 -17.477 -14.123 1.00 78.31 243 LYS A CA 1
ATOM 2017 C C . LYS A 1 243 ? 4.686 -16.015 -14.389 1.00 78.31 243 LYS A C 1
ATOM 2019 O O . LYS A 1 243 ? 3.981 -15.151 -13.877 1.00 78.31 243 LYS A O 1
ATOM 2024 N N . LEU A 1 244 ? 5.737 -15.774 -15.165 1.00 77.94 244 LEU A N 1
ATOM 2025 C CA . LEU A 1 244 ? 6.106 -14.455 -15.658 1.00 77.94 244 LEU A CA 1
ATOM 2026 C C . LEU A 1 244 ? 5.757 -14.382 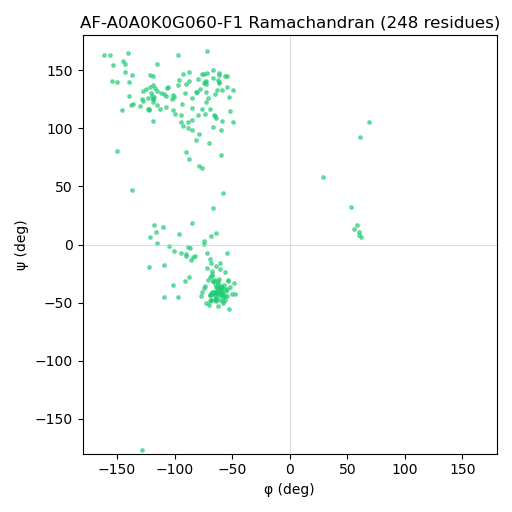-17.142 1.00 77.94 244 LEU A C 1
ATOM 2028 O O . LEU A 1 244 ? 5.978 -15.336 -17.890 1.00 77.94 244 LEU A O 1
ATOM 2032 N N . SER A 1 245 ? 5.163 -13.282 -17.576 1.00 80.62 245 SER A N 1
ATOM 2033 C CA . SER A 1 245 ? 4.868 -13.048 -18.991 1.00 80.62 245 SER A CA 1
ATOM 2034 C C . SER A 1 245 ? 5.190 -11.605 -19.318 1.00 80.62 245 SER A C 1
ATOM 2036 O O . SER A 1 245 ? 4.612 -10.723 -18.696 1.00 80.62 245 SER A O 1
ATOM 2038 N N . PHE A 1 246 ? 6.111 -11.390 -20.256 1.00 78.25 246 PHE A N 1
ATOM 2039 C CA . PHE A 1 246 ? 6.423 -10.078 -20.814 1.00 78.25 246 PHE A CA 1
ATOM 2040 C C . PHE A 1 246 ? 5.546 -9.857 -22.043 1.00 78.25 246 PHE A C 1
ATOM 2042 O O . PHE A 1 246 ? 5.459 -10.743 -22.898 1.00 78.25 246 PHE A O 1
ATOM 2049 N N . CYS A 1 247 ? 4.877 -8.711 -22.118 1.00 78.75 247 CYS A N 1
ATOM 2050 C CA . CYS A 1 247 ? 4.020 -8.366 -23.247 1.00 78.75 247 CYS A CA 1
ATOM 2051 C C . CYS A 1 247 ? 4.576 -7.126 -23.947 1.00 78.75 247 CYS A C 1
ATOM 2053 O O . CYS A 1 247 ? 4.943 -6.153 -23.293 1.00 78.75 247 CYS A O 1
ATOM 2055 N N . THR A 1 248 ? 4.633 -7.166 -25.276 1.00 66.88 248 THR A N 1
ATOM 2056 C CA . THR A 1 248 ? 4.808 -5.965 -26.094 1.00 66.88 248 THR A CA 1
ATOM 2057 C C . THR A 1 248 ? 3.429 -5.370 -26.379 1.00 66.88 248 THR A C 1
ATOM 2059 O O . THR A 1 248 ? 2.500 -6.144 -26.642 1.00 66.88 248 THR A O 1
ATOM 2062 N N . PRO A 1 249 ? 3.270 -4.037 -26.363 1.00 61.06 249 PRO A N 1
ATOM 2063 C CA . PRO A 1 249 ? 2.052 -3.409 -26.864 1.00 61.06 249 PRO A CA 1
ATOM 2064 C C . PRO A 1 249 ? 1.789 -3.876 -28.301 1.00 61.06 249 PRO A C 1
ATOM 2066 O O . PRO A 1 249 ? 2.729 -3.971 -29.092 1.00 61.06 249 PRO A O 1
ATOM 2069 N N . CYS A 1 250 ? 0.537 -4.219 -28.604 1.00 57.91 250 CYS A N 1
ATOM 2070 C CA . CYS A 1 250 ? 0.083 -4.481 -29.971 1.00 57.91 250 CYS A CA 1
ATOM 2071 C C . CYS A 1 250 ? -0.302 -3.173 -30.661 1.00 57.91 250 CYS A C 1
ATOM 2073 O O . CYS A 1 250 ? -0.863 -2.299 -29.961 1.00 57.91 250 CYS A O 1
#

Sequence (250 aa):
MDELETNLLSLPDNFKLKIFKKLDWKTLKDLWFVCRDFCLLIENNIHSLSRPKVDSLEIFFNEYRQIRVGYDLKECESTWTFQTSKVKSDNCEYGNFLRNKNFSRINHLYLENVANVGFIRLYNINCSSEDFSRLDFSASLPNGVPNLEFLEFKIFTTKGLGIPYINNLLREQSLRKLRLYKENESSLVIQKTL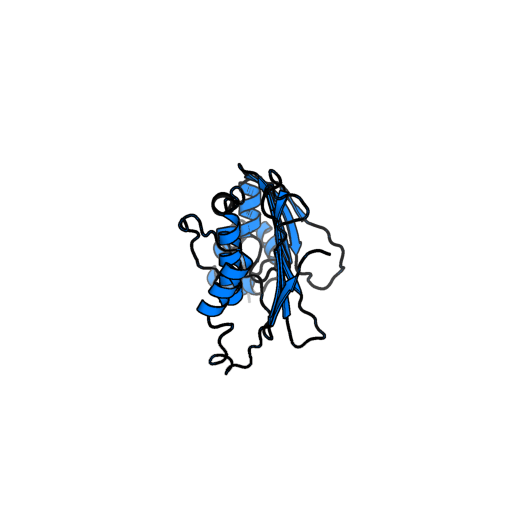KDILTNNSLLDYTDISNVVTTPLYVQITDHLFELELLNHGNRCGRKQYKLSFCTPC

Foldseek 3Di:
DDPPPPDLVPDDLVVVVVVQQPDAPVVLVVQCPPDPVSVVSCLVCVVSHHAFEWAAWAWEAELPWTAKIWTDTDDPPDDPDRPTDIQGPDVVRLVVVLSRHHHQFHQWYKYAHPVQRWIWIWGFDDDPPDLWIKIWIWIDQGPPPPADDIWIKIKIKSDRQGQGDLSVCSPGVNVNLCPSPDRFSVLVVVLVSVVCRVVVPSDDDSDPDDDDDPDDSVVVSVVSCVVVVVVPPVPCVPVIDIDMDIDRDD

Mean predicted aligned error: 9.44 Å

InterPro domains:
  IPR001810 F-box domain [PS50181] (5-45)
  IPR036047 F-box-like domain superfamily [SSF81383] (7-46)

Radius of gyration: 21.7 Å; Cα contacts (8 Å, |Δi|>4): 389; chains: 1; bounding box: 53×48×76 Å

Organism: Strongyloides venezuelensis (NCBI:txid75913)